Protein AF-A0A8K0GDQ9-F1 (afdb_monomer)

Structure (m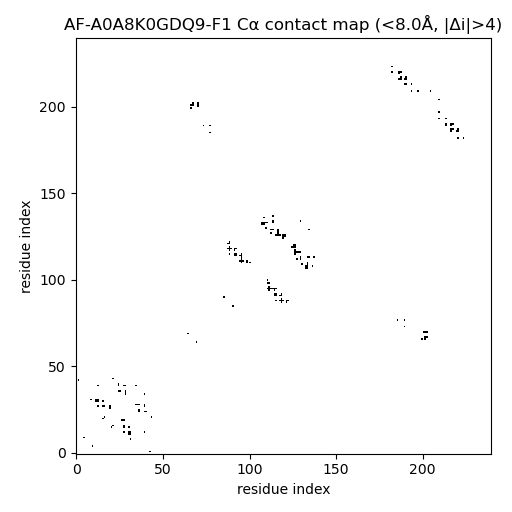mCIF, N/CA/C/O backbone):
data_AF-A0A8K0GDQ9-F1
#
_entry.id   AF-A0A8K0GDQ9-F1
#
loop_
_atom_site.group_PDB
_atom_site.id
_atom_site.type_symbol
_atom_site.label_atom_id
_atom_site.label_alt_id
_atom_site.label_comp_id
_atom_site.label_asym_id
_atom_site.label_entity_id
_atom_site.label_seq_id
_atom_site.pdbx_PDB_ins_code
_atom_site.Cartn_x
_atom_site.Cartn_y
_atom_site.Cartn_z
_atom_site.occupancy
_atom_site.B_iso_or_equiv
_atom_site.auth_seq_id
_atom_site.auth_comp_id
_atom_site.auth_asym_id
_atom_site.auth_atom_id
_atom_site.pdbx_PDB_model_num
ATOM 1 N N . MET A 1 1 ? -19.018 -5.691 18.930 1.00 59.78 1 MET A N 1
ATOM 2 C CA . MET A 1 1 ? -19.938 -6.458 19.804 1.00 59.78 1 MET A CA 1
ATOM 3 C C . MET A 1 1 ? -19.838 -6.056 21.290 1.00 59.78 1 MET A C 1
ATOM 5 O O . MET A 1 1 ? -19.971 -6.898 22.158 1.00 59.78 1 MET A O 1
ATOM 9 N N . LEU A 1 2 ? -19.680 -4.764 21.602 1.00 80.44 2 LEU A N 1
ATOM 10 C CA . LEU A 1 2 ? -19.973 -4.189 22.933 1.00 80.44 2 LEU A CA 1
ATOM 11 C C . LEU A 1 2 ? -21.001 -3.048 22.790 1.00 80.44 2 LEU A C 1
ATOM 13 O O . LEU A 1 2 ? -21.035 -2.116 23.580 1.00 80.44 2 LEU A O 1
ATOM 17 N N . ALA A 1 3 ? -21.805 -3.086 21.720 1.00 82.50 3 ALA A N 1
ATOM 18 C CA . ALA A 1 3 ? -22.726 -2.008 21.358 1.00 82.50 3 ALA A CA 1
ATOM 19 C C . ALA A 1 3 ? -23.903 -1.885 22.342 1.00 82.50 3 ALA A C 1
ATOM 21 O O . ALA A 1 3 ? -24.471 -0.813 22.477 1.00 82.50 3 ALA A O 1
ATOM 22 N N . SER A 1 4 ? -24.226 -2.966 23.058 1.00 92.19 4 SER A N 1
ATOM 23 C CA . SER A 1 4 ? -25.237 -3.003 24.120 1.00 92.19 4 SER A CA 1
ATOM 24 C C . SER A 1 4 ? -24.716 -2.542 25.490 1.00 92.19 4 SER A C 1
ATOM 26 O O . SER A 1 4 ? -25.448 -2.635 26.475 1.00 92.19 4 SER A O 1
ATOM 28 N N . TRP A 1 5 ? -23.454 -2.108 25.587 1.00 95.88 5 TRP A N 1
ATOM 29 C CA . TRP A 1 5 ? -22.863 -1.590 26.822 1.00 95.88 5 TRP A CA 1
ATOM 30 C C . TRP A 1 5 ? -22.866 -0.066 26.805 1.00 95.88 5 TRP A C 1
ATOM 32 O O . TRP A 1 5 ? -22.305 0.563 25.901 1.00 95.88 5 TRP A O 1
ATOM 42 N N . THR A 1 6 ? -23.448 0.521 27.842 1.00 96.94 6 THR A N 1
ATOM 43 C CA . THR A 1 6 ? -23.387 1.961 28.096 1.00 96.94 6 THR A CA 1
ATOM 44 C C . THR A 1 6 ? -21.987 2.369 28.554 1.00 96.94 6 THR A C 1
ATOM 46 O O . THR A 1 6 ? -21.212 1.558 29.069 1.00 96.94 6 THR A O 1
ATOM 49 N N . ASP A 1 7 ? -21.641 3.646 28.407 1.00 95.31 7 ASP A N 1
ATOM 50 C CA . ASP A 1 7 ? -20.319 4.129 28.821 1.00 95.31 7 ASP A CA 1
ATOM 51 C C . ASP A 1 7 ? -20.118 4.064 30.340 1.00 95.31 7 ASP A C 1
ATOM 53 O O . ASP A 1 7 ? -19.006 3.809 30.804 1.00 95.31 7 ASP A O 1
ATOM 57 N N . LYS A 1 8 ? -21.204 4.175 31.118 1.00 96.94 8 LYS A N 1
ATOM 58 C CA . LYS A 1 8 ? -21.190 3.962 32.571 1.00 96.94 8 LYS A CA 1
ATOM 59 C C . LYS A 1 8 ? -20.785 2.529 32.924 1.00 96.94 8 LYS A C 1
ATOM 61 O O . LYS A 1 8 ? -19.922 2.341 33.776 1.00 96.94 8 LYS A O 1
ATOM 66 N N . GLU A 1 9 ? -21.350 1.533 32.242 1.00 97.25 9 GLU A N 1
ATOM 67 C CA . GLU A 1 9 ? -21.015 0.118 32.463 1.00 97.25 9 GLU A CA 1
ATOM 68 C C . GLU A 1 9 ? -19.574 -0.191 32.045 1.00 97.25 9 GLU A C 1
ATOM 70 O O . GLU A 1 9 ? -18.856 -0.886 32.763 1.00 97.25 9 GLU A O 1
ATOM 75 N N . LYS A 1 10 ? -19.105 0.369 30.919 1.00 97.06 10 LYS A N 1
ATOM 76 C CA . LYS A 1 10 ? -17.699 0.236 30.494 1.00 97.06 10 LYS A CA 1
ATOM 77 C C . LYS A 1 10 ? -16.747 0.853 31.519 1.00 97.06 10 LYS A C 1
ATOM 79 O O . LYS A 1 10 ? -15.718 0.260 31.834 1.00 97.06 10 LYS A O 1
ATOM 84 N N . PHE A 1 11 ? -17.089 2.023 32.058 1.00 96.62 11 PHE A N 1
ATOM 85 C CA . PHE A 1 11 ? -16.299 2.677 33.099 1.00 96.62 11 PHE A CA 1
ATOM 86 C C . PHE A 1 11 ? -16.254 1.838 34.382 1.00 96.62 11 PHE A C 1
ATOM 88 O O . PHE A 1 11 ? -15.174 1.613 34.928 1.00 96.62 11 PHE A O 1
ATOM 95 N N . GLN A 1 12 ? -17.400 1.315 34.826 1.00 97.31 12 GLN A N 1
ATOM 96 C CA . GLN A 1 12 ? -17.478 0.412 35.979 1.00 97.31 12 GLN A CA 1
ATOM 97 C C . GLN A 1 12 ? -16.660 -0.867 35.761 1.00 97.31 12 GLN A C 1
ATOM 99 O O . GLN A 1 12 ? -15.950 -1.294 36.670 1.00 97.31 12 GLN A O 1
ATOM 104 N N . LEU A 1 13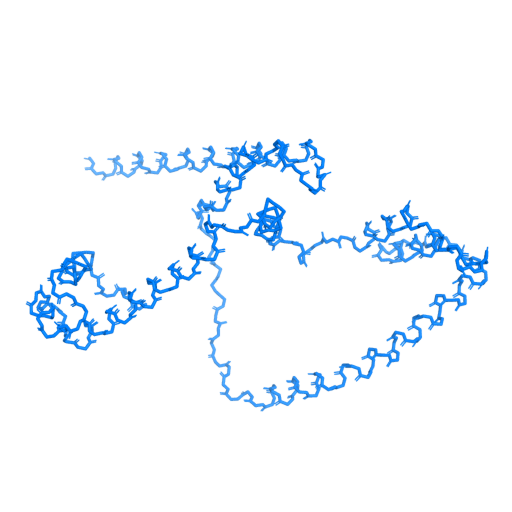 ? -16.674 -1.438 34.552 1.00 97.38 13 LEU A N 1
ATOM 105 C CA . LEU A 1 13 ? -15.834 -2.583 34.189 1.00 97.38 13 LEU A CA 1
ATOM 106 C C . LEU A 1 13 ? -14.343 -2.270 34.291 1.00 97.38 13 LEU A C 1
ATOM 108 O O . LEU A 1 13 ? -13.592 -3.028 34.896 1.00 97.38 13 LEU A O 1
ATOM 112 N N . LEU A 1 14 ? -13.894 -1.146 33.737 1.00 96.75 14 LEU A N 1
ATOM 113 C CA . LEU A 1 14 ? -12.485 -0.759 33.817 1.00 96.75 14 LEU A CA 1
ATOM 114 C C . LEU A 1 14 ? -12.057 -0.461 35.261 1.00 96.75 14 LEU A C 1
ATOM 116 O O . LEU A 1 14 ? -10.961 -0.846 35.672 1.00 96.75 14 LEU A O 1
ATOM 120 N N . HIS A 1 15 ? -12.924 0.183 36.043 1.00 97.62 15 HIS A N 1
ATOM 121 C CA . HIS A 1 15 ? -12.667 0.491 37.448 1.00 97.62 15 HIS A CA 1
ATOM 122 C C . HIS A 1 15 ? -12.576 -0.778 38.313 1.00 97.62 15 HIS A C 1
ATOM 124 O O . HIS A 1 15 ? -11.620 -0.949 39.071 1.00 97.62 15 HIS A O 1
ATOM 130 N N . SER A 1 16 ? -13.530 -1.695 38.163 1.00 97.62 16 SER A N 1
ATOM 131 C CA . SER A 1 16 ? -13.552 -2.978 38.877 1.00 97.62 16 SER A CA 1
ATOM 132 C C . SER A 1 16 ? -12.373 -3.874 38.481 1.00 97.62 16 SER A C 1
ATOM 134 O O . SER A 1 16 ? -11.729 -4.455 39.356 1.00 97.62 16 SER A O 1
ATOM 136 N N . LEU A 1 17 ? -12.002 -3.915 37.195 1.00 96.81 17 LEU A N 1
ATOM 137 C CA . LEU A 1 17 ? -10.798 -4.608 36.723 1.00 96.81 17 LEU A CA 1
ATOM 138 C C . LEU A 1 17 ? -9.513 -4.026 37.314 1.00 96.81 17 LEU A C 1
ATOM 140 O O . LEU A 1 17 ? -8.607 -4.783 37.660 1.00 96.81 17 LEU A O 1
ATOM 144 N N . LYS A 1 18 ? -9.430 -2.699 37.460 1.00 96.25 18 LYS A N 1
ATOM 145 C CA . LYS A 1 18 ? -8.295 -2.036 38.116 1.00 96.25 18 LYS A CA 1
ATOM 146 C C . LYS A 1 18 ? -8.203 -2.397 39.602 1.00 96.25 18 LYS A C 1
ATOM 148 O O . LYS A 1 18 ? -7.098 -2.525 40.118 1.00 96.25 18 LYS A O 1
ATOM 153 N N . LYS A 1 19 ? -9.345 -2.552 40.279 1.00 97.62 19 LYS A N 1
ATOM 154 C CA . LYS A 1 19 ? -9.422 -2.839 41.719 1.00 97.62 19 LYS A CA 1
ATOM 155 C C . LYS A 1 19 ? -9.159 -4.311 42.056 1.00 97.62 19 LYS A C 1
ATOM 157 O O . LYS A 1 19 ? -8.438 -4.587 43.007 1.00 97.62 19 LYS A O 1
ATOM 162 N N . HIS A 1 20 ? -9.731 -5.241 41.289 1.00 97.00 20 HIS A N 1
ATOM 163 C CA . HIS A 1 20 ? -9.763 -6.674 41.635 1.00 97.00 20 HIS A CA 1
ATOM 164 C C . HIS A 1 20 ? -8.957 -7.575 40.693 1.00 97.00 20 HIS A C 1
ATOM 166 O O . HIS A 1 20 ? -8.778 -8.762 40.980 1.00 97.00 20 HIS A O 1
ATOM 172 N N . GLY A 1 21 ? -8.485 -7.036 39.566 1.00 94.88 21 GLY A N 1
ATOM 173 C CA . GLY A 1 21 ? -7.829 -7.794 38.504 1.00 94.88 21 GLY A CA 1
ATOM 174 C C . GLY A 1 21 ? -8.799 -8.612 37.641 1.00 94.88 21 GLY A C 1
ATOM 175 O O . GLY A 1 21 ? -9.971 -8.798 37.964 1.00 94.88 21 GLY A O 1
ATOM 176 N N . SER A 1 22 ? -8.296 -9.137 36.521 1.00 93.19 22 SER A N 1
ATOM 177 C CA . SER A 1 22 ? -9.083 -9.947 35.575 1.00 93.19 22 SER A CA 1
ATOM 178 C C . SER A 1 22 ? -9.311 -11.397 36.019 1.00 93.19 22 SER A C 1
ATOM 180 O O . SER A 1 22 ? -10.153 -12.075 35.438 1.00 93.19 22 SER A O 1
ATOM 182 N N . GLY A 1 23 ? -8.592 -11.878 37.041 1.00 92.94 23 GLY A N 1
ATOM 183 C CA . GLY A 1 23 ? -8.740 -13.242 37.568 1.00 92.94 23 GLY A CA 1
ATOM 184 C C . GLY A 1 23 ? -9.994 -13.454 38.424 1.00 92.94 23 GLY A C 1
ATOM 185 O O . GLY A 1 23 ? -10.445 -14.583 38.582 1.00 92.94 23 GLY A O 1
ATOM 186 N N . ASN A 1 24 ? -10.596 -12.375 38.938 1.00 96.25 24 ASN A N 1
ATOM 187 C CA . ASN A 1 24 ? -11.708 -12.428 39.890 1.00 96.25 24 ASN A CA 1
ATOM 188 C C . ASN A 1 24 ? -13.046 -12.022 39.252 1.00 96.25 24 ASN A C 1
ATOM 190 O O . ASN A 1 24 ? -13.740 -11.126 39.739 1.00 96.25 24 ASN A O 1
ATOM 194 N N . VAL A 1 25 ? -13.438 -12.687 38.160 1.00 96.81 25 VAL A N 1
ATOM 195 C CA . VAL A 1 25 ? -14.588 -12.253 37.341 1.00 96.81 25 VAL A CA 1
ATOM 196 C C . VAL A 1 25 ? -15.909 -12.220 38.119 1.00 96.81 25 VAL A C 1
ATOM 198 O O . VAL A 1 25 ? -16.720 -11.318 37.926 1.00 96.81 25 VAL A O 1
ATOM 201 N N . LYS A 1 26 ? -16.101 -13.132 39.081 1.00 97.56 26 LYS A N 1
ATOM 202 C CA . LYS A 1 26 ? -17.290 -13.142 39.952 1.00 97.56 26 LYS A CA 1
ATOM 203 C C . LYS A 1 26 ? -17.420 -11.873 40.802 1.00 97.56 26 LYS A C 1
ATOM 205 O O . LYS A 1 26 ? -18.536 -11.449 41.078 1.00 97.56 26 LYS A O 1
ATOM 210 N N . ILE A 1 27 ? -16.304 -11.282 41.234 1.00 97.44 27 ILE A N 1
ATOM 211 C CA . ILE A 1 27 ? -16.306 -10.039 42.023 1.00 97.44 27 ILE A CA 1
ATOM 212 C C . ILE A 1 27 ? -16.583 -8.850 41.102 1.00 97.44 27 ILE A C 1
ATOM 214 O O . ILE A 1 27 ? -17.413 -8.007 41.425 1.00 97.44 27 ILE A O 1
ATOM 218 N N . VAL A 1 28 ? -15.961 -8.837 39.921 1.00 97.19 28 VAL A N 1
ATOM 219 C CA . VAL A 1 28 ? -16.184 -7.817 38.885 1.00 97.19 28 VAL A CA 1
ATOM 220 C C . VAL A 1 28 ? -17.655 -7.767 38.455 1.00 97.19 28 VAL A C 1
ATOM 222 O O . VAL A 1 28 ? -18.238 -6.689 38.390 1.00 97.19 28 VAL A O 1
ATOM 225 N N . ALA A 1 29 ? -18.290 -8.924 38.243 1.00 97.50 29 ALA A N 1
ATOM 226 C CA . ALA A 1 29 ? -19.699 -8.997 37.856 1.00 97.50 29 ALA A CA 1
ATOM 227 C C . ALA A 1 29 ? -20.656 -8.460 38.938 1.00 97.50 29 ALA A C 1
ATOM 229 O O . ALA A 1 29 ? -21.684 -7.878 38.606 1.00 97.50 29 ALA A O 1
ATOM 230 N N . LYS A 1 30 ? -20.310 -8.577 40.230 1.00 97.56 30 LYS A N 1
ATOM 231 C CA . LYS A 1 30 ? -21.116 -7.994 41.320 1.00 97.56 30 LYS A CA 1
ATOM 232 C C . LYS A 1 30 ? -21.137 -6.463 41.292 1.00 97.56 30 LYS A C 1
ATOM 234 O O . LYS A 1 30 ? -22.110 -5.873 41.747 1.00 97.56 30 LYS A O 1
ATOM 239 N N . GLU A 1 31 ? -20.093 -5.820 40.765 1.00 96.81 31 GLU A N 1
ATOM 240 C CA . GLU A 1 31 ? -20.037 -4.356 40.629 1.00 96.81 31 GLU A CA 1
ATOM 241 C C . GLU A 1 31 ? -20.805 -3.840 39.391 1.00 96.81 31 GLU A C 1
ATOM 243 O O . GLU A 1 31 ? -20.998 -2.631 39.254 1.00 96.81 31 GLU A O 1
ATOM 248 N N . ILE A 1 32 ? -21.282 -4.737 38.515 1.00 96.81 32 ILE A N 1
ATOM 249 C CA . ILE A 1 32 ? -22.034 -4.413 37.290 1.00 96.81 32 ILE A CA 1
ATOM 250 C C . ILE A 1 32 ? -23.307 -5.274 37.224 1.00 96.81 32 ILE A C 1
ATOM 252 O O . ILE A 1 32 ? -23.428 -6.154 36.371 1.00 96.81 32 ILE A O 1
ATOM 256 N N . PRO A 1 33 ? -24.286 -5.038 38.116 1.00 95.81 33 PRO A N 1
ATOM 257 C CA . PRO A 1 33 ? -25.466 -5.897 38.236 1.00 95.81 33 PRO A CA 1
ATOM 258 C C . PRO A 1 33 ? -26.375 -5.876 36.997 1.00 95.81 33 PRO A C 1
ATOM 260 O O . PRO A 1 33 ? -27.248 -6.727 36.863 1.00 95.81 33 PRO A O 1
ATOM 263 N N . THR A 1 34 ? -26.186 -4.918 36.086 1.00 96.94 34 THR A N 1
ATOM 264 C CA . THR A 1 34 ? -26.939 -4.809 34.829 1.00 96.94 34 THR A CA 1
ATOM 265 C C . THR A 1 34 ? -26.498 -5.811 33.762 1.00 96.94 34 THR A C 1
ATOM 267 O O . THR A 1 34 ? -27.188 -5.952 32.752 1.00 96.94 34 THR A O 1
ATOM 270 N N . LYS A 1 35 ? -25.362 -6.496 33.953 1.00 97.31 35 LYS A N 1
ATOM 271 C CA . LYS A 1 35 ? -24.802 -7.461 33.001 1.00 97.31 35 LYS A CA 1
ATOM 272 C C . LYS A 1 35 ? -24.667 -8.838 33.629 1.00 97.31 35 LYS A C 1
ATOM 274 O O . LYS A 1 35 ? -24.346 -8.987 34.807 1.00 97.31 35 LYS A O 1
ATOM 279 N N . SER A 1 36 ? -24.887 -9.863 32.815 1.00 97.38 36 SER A N 1
ATOM 280 C CA . SER A 1 36 ? -24.670 -11.247 33.233 1.00 97.38 36 SER A CA 1
ATOM 281 C C . SER A 1 36 ? -23.176 -11.550 33.395 1.00 97.38 36 SER A C 1
ATOM 283 O O . SER A 1 36 ? -22.321 -10.937 32.754 1.00 97.38 36 SER A O 1
ATOM 285 N N . LEU A 1 37 ? -22.850 -12.556 34.213 1.00 97.31 37 LEU A N 1
ATOM 286 C CA . LEU A 1 37 ? -21.470 -13.020 34.403 1.00 97.31 37 LEU A CA 1
ATOM 287 C C . LEU A 1 37 ? -20.781 -13.334 33.063 1.00 97.31 37 LEU A C 1
ATOM 289 O O . LEU A 1 37 ? -19.633 -12.952 32.857 1.00 97.31 37 LEU A O 1
ATOM 293 N N . HIS A 1 38 ? -21.502 -13.974 32.140 1.00 96.56 38 HIS A N 1
ATOM 294 C CA . HIS A 1 38 ? -20.969 -14.356 30.835 1.00 96.56 38 HIS A CA 1
ATOM 295 C C . HIS A 1 38 ? -20.665 -13.143 29.942 1.00 96.56 38 HIS A C 1
ATOM 297 O O . HIS A 1 38 ? -19.630 -13.098 29.278 1.00 96.56 38 HIS A O 1
ATOM 303 N N . GLU A 1 39 ? -21.523 -12.117 29.956 1.00 96.62 39 GLU A N 1
ATOM 304 C CA . GLU A 1 39 ? -21.253 -10.863 29.242 1.00 96.62 39 GLU A CA 1
ATOM 305 C C . GLU A 1 39 ? -20.024 -10.146 29.804 1.00 96.62 39 GLU A C 1
ATOM 307 O O . GLU A 1 39 ? -19.236 -9.588 29.037 1.00 96.62 39 GLU A O 1
ATOM 312 N N . VAL A 1 40 ? -19.843 -10.176 31.127 1.00 97.44 40 VAL A N 1
ATOM 313 C CA . VAL A 1 40 ? -18.671 -9.603 31.797 1.00 97.44 40 VAL A CA 1
ATOM 314 C C . VAL A 1 40 ? -17.402 -10.367 31.405 1.00 97.44 40 VAL A C 1
ATOM 316 O O . VAL A 1 40 ? -16.433 -9.738 30.984 1.00 97.44 40 VAL A O 1
ATOM 319 N N . GLU A 1 41 ? -17.403 -11.703 31.452 1.00 97.19 41 GLU A N 1
ATOM 320 C CA . GLU A 1 41 ? -16.279 -12.539 30.986 1.00 97.19 41 GLU A CA 1
ATOM 321 C C . GLU A 1 41 ? -15.904 -12.235 29.532 1.00 97.19 41 GLU A C 1
ATOM 323 O O . GLU A 1 41 ? -14.728 -12.029 29.201 1.00 97.19 41 GLU A O 1
ATOM 328 N N . TYR A 1 42 ? -16.911 -12.149 28.665 1.00 95.94 42 TYR A N 1
ATOM 329 C CA . TYR A 1 42 ? -16.712 -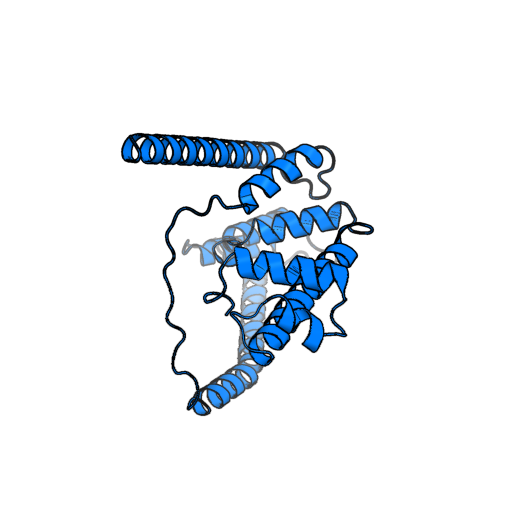11.818 27.265 1.00 95.94 42 TYR A CA 1
ATOM 330 C C . TYR A 1 42 ? -16.114 -10.417 27.092 1.00 95.94 42 TYR A C 1
ATOM 332 O O . TYR A 1 42 ? -15.130 -10.251 26.364 1.00 95.94 42 TYR A O 1
ATOM 340 N N . ALA A 1 43 ? -16.641 -9.410 27.794 1.00 96.81 43 ALA A N 1
ATOM 341 C CA . ALA A 1 43 ? -16.115 -8.050 27.741 1.00 96.81 43 ALA A CA 1
ATOM 342 C C . ALA A 1 43 ? -14.649 -7.990 28.201 1.00 96.81 43 ALA A C 1
ATOM 344 O O . ALA A 1 43 ? -13.819 -7.377 27.524 1.00 96.81 43 ALA A O 1
ATOM 345 N N . ILE A 1 44 ? -14.298 -8.690 29.285 1.00 97.38 44 ILE A N 1
ATOM 346 C CA . ILE A 1 44 ? -12.913 -8.800 29.771 1.00 97.38 44 ILE A CA 1
ATOM 347 C C . ILE A 1 44 ? -12.006 -9.406 28.697 1.00 97.38 44 ILE A C 1
ATOM 349 O O . ILE A 1 44 ? -10.909 -8.891 28.460 1.00 97.38 44 ILE A O 1
ATOM 353 N N . SER A 1 45 ? -12.454 -10.466 28.020 1.00 95.88 45 SER A N 1
ATOM 354 C CA . SER A 1 45 ? -11.707 -11.102 26.927 1.00 95.88 45 SER A CA 1
ATOM 355 C C . SER A 1 45 ? -11.468 -10.141 25.757 1.00 95.88 45 SER A C 1
ATOM 357 O O . SER A 1 45 ? -10.336 -10.008 25.275 1.00 95.88 45 SER A O 1
ATOM 359 N N . VAL A 1 46 ? -12.501 -9.396 25.349 1.00 94.19 46 VAL A N 1
ATOM 360 C CA . VAL A 1 46 ? -12.411 -8.388 24.280 1.00 94.19 46 VAL A CA 1
ATOM 361 C C . VAL A 1 46 ? -11.405 -7.294 24.641 1.00 94.19 46 VAL A C 1
ATOM 363 O O . VAL A 1 46 ? -10.486 -7.035 23.857 1.00 94.19 46 VAL A O 1
ATOM 366 N N . TYR A 1 47 ? -11.518 -6.695 25.830 1.00 94.12 47 TYR A N 1
ATOM 367 C CA . TYR A 1 47 ? -10.588 -5.658 26.287 1.00 94.12 47 TYR A CA 1
ATOM 368 C C . TYR A 1 47 ? -9.163 -6.189 26.460 1.00 94.12 47 TYR A C 1
ATOM 370 O O . TYR A 1 47 ? -8.211 -5.526 26.053 1.00 94.12 47 TYR A O 1
ATOM 378 N N . SER A 1 48 ? -8.994 -7.407 26.974 1.00 92.81 48 SER A N 1
ATOM 379 C CA . SER A 1 48 ? -7.678 -8.045 27.110 1.00 92.81 48 SER A CA 1
ATOM 380 C C . SER A 1 48 ? -7.025 -8.301 25.751 1.00 92.81 48 SER A C 1
ATOM 382 O O . SER A 1 48 ? -5.828 -8.072 25.575 1.00 92.81 48 SER A O 1
ATOM 384 N N . SER A 1 49 ? -7.800 -8.753 24.763 1.00 88.56 49 SER A N 1
ATOM 385 C CA . SER A 1 49 ? -7.322 -8.946 23.392 1.00 88.56 49 SER A CA 1
ATOM 386 C C . SER A 1 49 ? -6.936 -7.615 22.745 1.00 88.56 49 SER A C 1
ATOM 388 O O . SER A 1 49 ? -5.859 -7.511 22.152 1.00 88.56 49 SER A O 1
ATOM 390 N N . ALA A 1 50 ? -7.762 -6.577 22.910 1.00 86.06 50 ALA A N 1
ATOM 391 C CA . ALA A 1 50 ? -7.467 -5.230 22.430 1.00 86.06 50 ALA A CA 1
ATOM 392 C C . ALA A 1 50 ? -6.193 -4.658 23.077 1.00 86.06 50 ALA A C 1
ATOM 394 O O . ALA A 1 50 ? -5.305 -4.197 22.361 1.00 86.06 50 ALA A O 1
ATOM 395 N N . ALA A 1 51 ? -6.046 -4.789 24.398 1.00 86.31 51 ALA A N 1
ATOM 396 C CA . ALA A 1 51 ? -4.861 -4.355 25.137 1.00 86.31 51 ALA A CA 1
ATOM 397 C C . ALA A 1 51 ? -3.594 -5.122 24.720 1.00 86.31 51 ALA A C 1
ATOM 399 O O . ALA A 1 51 ? -2.527 -4.541 24.547 1.00 86.31 51 ALA A O 1
ATOM 400 N N . ARG A 1 52 ? -3.680 -6.437 24.483 1.00 84.44 52 ARG A N 1
ATOM 401 C CA . ARG A 1 52 ? -2.536 -7.206 23.954 1.00 84.44 52 ARG A CA 1
ATOM 402 C C . ARG A 1 52 ? -2.156 -6.765 22.544 1.00 84.44 52 ARG A C 1
ATOM 404 O O . ARG A 1 52 ? -0.972 -6.754 22.213 1.00 84.44 52 ARG A O 1
ATOM 411 N N . LYS A 1 53 ? -3.139 -6.437 21.701 1.00 78.19 53 LYS A N 1
ATOM 412 C CA . LYS A 1 53 ? -2.885 -5.912 20.354 1.00 78.19 53 LYS A CA 1
ATOM 413 C C . LYS A 1 53 ? -2.198 -4.549 20.425 1.00 78.19 53 LYS A C 1
ATOM 415 O O . LYS A 1 53 ? -1.194 -4.385 19.740 1.00 78.19 53 LYS A O 1
ATOM 420 N N . SER A 1 54 ? -2.654 -3.631 21.281 1.00 75.25 54 SER A N 1
ATOM 421 C CA . SER A 1 54 ? -1.991 -2.331 21.456 1.00 75.25 54 SER A CA 1
ATOM 422 C C . SER A 1 54 ? -0.572 -2.481 22.015 1.00 75.25 54 SER A C 1
ATOM 424 O O . SER A 1 54 ? 0.361 -1.942 21.429 1.00 75.25 54 SER A O 1
ATOM 426 N N . LEU A 1 55 ? -0.360 -3.328 23.028 1.00 73.62 55 LEU A N 1
ATOM 427 C CA . LEU A 1 55 ? 0.978 -3.605 23.576 1.00 73.62 55 LEU A CA 1
ATOM 428 C C . LEU A 1 55 ? 1.936 -4.227 22.545 1.00 73.62 55 LEU A C 1
ATOM 430 O O . LEU A 1 55 ? 3.119 -3.893 22.517 1.00 73.62 55 LEU A O 1
ATOM 434 N N . LYS A 1 56 ? 1.452 -5.117 21.666 1.00 68.31 56 LYS A N 1
ATOM 435 C CA . LYS A 1 56 ? 2.264 -5.678 20.567 1.00 68.31 56 LYS A CA 1
ATOM 436 C C . LYS A 1 56 ? 2.620 -4.632 19.505 1.00 68.31 56 LYS A C 1
ATOM 438 O O . LYS A 1 56 ? 3.683 -4.741 18.891 1.00 68.31 56 LYS A O 1
ATOM 443 N N . VAL A 1 57 ? 1.752 -3.648 19.280 1.00 58.66 57 VAL A N 1
ATOM 444 C CA . VAL A 1 57 ? 2.011 -2.512 18.382 1.00 58.66 57 VAL A CA 1
ATOM 445 C C . VAL A 1 57 ? 3.017 -1.540 19.015 1.00 58.66 57 VAL A C 1
ATOM 447 O O . VAL A 1 57 ? 3.938 -1.085 18.333 1.00 58.66 57 VAL A O 1
ATOM 450 N N . ASP A 1 58 ? 2.925 -1.293 20.322 1.00 54.06 58 ASP A N 1
ATOM 451 C CA . ASP A 1 58 ? 3.838 -0.402 21.052 1.00 54.06 58 ASP A CA 1
ATOM 452 C C . ASP A 1 58 ? 5.245 -1.005 21.239 1.00 54.06 58 ASP A C 1
ATOM 454 O O . ASP A 1 58 ? 6.245 -0.338 20.957 1.00 54.06 58 ASP A O 1
ATOM 458 N N . ASN A 1 59 ? 5.357 -2.292 21.592 1.00 50.06 59 ASN A N 1
ATOM 459 C CA . ASN A 1 59 ? 6.658 -2.946 21.811 1.00 50.06 59 ASN A CA 1
ATOM 460 C C . ASN A 1 59 ? 7.480 -3.161 20.524 1.00 50.06 59 ASN A C 1
ATOM 462 O O . ASN A 1 59 ? 8.698 -3.308 20.598 1.00 50.06 59 ASN A O 1
ATOM 466 N N . LYS A 1 60 ? 6.859 -3.145 19.335 1.00 49.94 60 LYS A N 1
ATOM 467 C CA . LYS A 1 60 ? 7.584 -3.169 18.046 1.00 49.94 60 LYS A CA 1
ATOM 468 C C . LYS A 1 60 ? 7.921 -1.779 17.491 1.00 49.94 60 LYS A C 1
ATOM 470 O O . LYS A 1 60 ? 8.688 -1.698 16.531 1.00 49.94 60 LYS A O 1
ATOM 475 N N . SER A 1 61 ? 7.358 -0.696 18.033 1.00 52.06 61 SER A N 1
ATOM 476 C CA . SER A 1 61 ? 7.445 0.635 17.409 1.00 52.06 61 SER A CA 1
ATOM 477 C C . SER A 1 61 ? 8.287 1.656 18.171 1.00 52.06 61 SER A C 1
ATOM 479 O O . SER A 1 61 ? 8.883 2.515 17.523 1.00 52.06 61 SER A O 1
ATOM 481 N N . ARG A 1 62 ? 8.416 1.570 19.503 1.00 47.97 62 ARG A N 1
ATOM 482 C CA . ARG A 1 62 ? 9.010 2.691 20.261 1.00 47.97 62 ARG A CA 1
ATOM 483 C C . ARG A 1 62 ? 10.536 2.712 20.388 1.00 47.97 62 ARG A C 1
ATOM 485 O O . ARG A 1 62 ? 11.067 3.799 20.570 1.00 47.97 62 ARG A O 1
ATOM 492 N N . TYR A 1 63 ? 11.258 1.595 20.228 1.00 49.88 63 TYR A N 1
ATOM 493 C CA . TYR A 1 63 ? 12.702 1.579 20.550 1.00 49.88 63 TYR A CA 1
ATOM 494 C C . TYR A 1 63 ? 13.692 1.125 19.466 1.00 49.88 63 TYR A C 1
ATOM 496 O O . TYR A 1 63 ? 14.891 1.218 19.710 1.00 49.88 63 TYR A O 1
ATOM 504 N N . ARG A 1 64 ? 13.279 0.685 18.265 1.00 52.03 64 ARG A N 1
ATOM 505 C CA . ARG A 1 64 ? 14.248 0.225 17.233 1.00 52.03 64 ARG A CA 1
ATOM 506 C C . ARG A 1 64 ? 13.847 0.429 15.771 1.00 52.03 64 ARG A C 1
ATOM 508 O O . ARG A 1 64 ? 14.363 -0.266 14.905 1.00 52.03 64 ARG A O 1
ATOM 515 N N . GLN A 1 65 ? 12.941 1.348 15.454 1.00 58.09 65 GLN A N 1
ATOM 516 C CA . GLN A 1 65 ? 12.751 1.682 14.040 1.00 58.09 65 GLN A CA 1
ATOM 517 C C . GLN A 1 65 ? 13.812 2.689 13.636 1.00 58.09 65 GLN A C 1
ATOM 519 O O . GLN A 1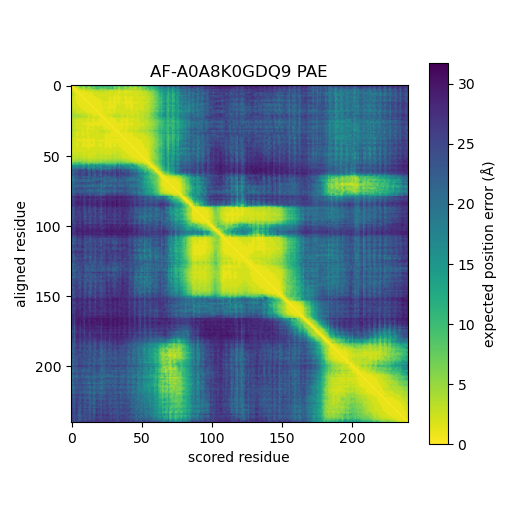 65 ? 13.781 3.843 14.079 1.00 58.09 65 GLN A O 1
ATOM 524 N N . ALA A 1 66 ? 14.757 2.226 12.817 1.00 65.69 66 ALA A N 1
ATOM 525 C CA . ALA A 1 66 ? 15.713 3.108 12.179 1.00 65.69 66 ALA A CA 1
ATOM 526 C C . ALA A 1 66 ? 14.930 4.204 11.429 1.00 65.69 66 ALA A C 1
ATOM 528 O O . ALA A 1 66 ? 13.812 3.949 10.969 1.00 65.69 66 ALA A O 1
ATOM 529 N N . PRO A 1 67 ? 15.470 5.426 11.283 1.00 70.06 67 PRO A N 1
ATOM 530 C CA . PRO A 1 67 ? 14.779 6.505 10.575 1.00 70.06 67 PRO A CA 1
ATOM 531 C C . PRO A 1 67 ? 14.206 6.061 9.218 1.00 70.06 67 PRO A C 1
ATOM 533 O O . PRO A 1 67 ? 13.074 6.400 8.882 1.00 70.06 67 PRO A O 1
ATOM 536 N N . ILE A 1 68 ? 14.930 5.202 8.491 1.00 61.81 68 ILE A N 1
ATOM 537 C CA . ILE A 1 68 ? 14.485 4.600 7.228 1.00 61.81 68 ILE A CA 1
ATOM 538 C C . ILE A 1 68 ? 13.191 3.775 7.361 1.00 61.81 68 ILE A C 1
ATOM 540 O O . ILE A 1 68 ? 12.318 3.877 6.502 1.00 61.81 68 ILE A O 1
ATOM 544 N N . ASP A 1 69 ? 13.000 3.028 8.449 1.00 67.50 69 ASP A N 1
ATOM 545 C CA . ASP A 1 69 ? 11.796 2.220 8.676 1.00 67.50 69 ASP A CA 1
ATOM 546 C C . ASP A 1 69 ? 10.571 3.098 8.913 1.00 67.50 69 ASP A C 1
ATOM 548 O O . ASP A 1 69 ? 9.476 2.785 8.432 1.00 67.50 69 ASP A O 1
ATOM 552 N N . LYS A 1 70 ? 10.760 4.229 9.606 1.00 71.56 70 LYS A N 1
ATOM 553 C CA . LYS A 1 70 ? 9.697 5.217 9.809 1.00 71.56 70 LYS A CA 1
ATOM 554 C C . LYS A 1 70 ? 9.273 5.837 8.481 1.00 71.56 70 LYS A C 1
ATOM 556 O O . LYS A 1 70 ? 8.079 5.939 8.214 1.00 71.56 70 LYS A O 1
ATOM 561 N N . TRP A 1 71 ? 10.233 6.156 7.613 1.00 70.94 71 TRP A N 1
ATOM 562 C CA . TRP A 1 71 ? 9.958 6.627 6.254 1.00 70.94 71 TRP A CA 1
ATOM 563 C C . TRP A 1 71 ? 9.258 5.570 5.394 1.00 70.94 71 TRP A C 1
ATOM 565 O O . TRP A 1 71 ? 8.284 5.885 4.715 1.00 70.94 71 TRP A O 1
ATOM 575 N N . ILE A 1 72 ? 9.675 4.304 5.460 1.00 68.44 72 ILE A N 1
ATOM 576 C CA . ILE A 1 72 ? 9.014 3.205 4.739 1.00 68.44 72 ILE A CA 1
ATOM 577 C C . ILE A 1 72 ? 7.571 3.025 5.223 1.00 68.44 72 ILE A C 1
ATOM 579 O O . ILE A 1 72 ? 6.671 2.835 4.404 1.00 68.44 72 ILE A O 1
ATOM 583 N N . GLN A 1 73 ? 7.322 3.090 6.532 1.00 70.25 73 GLN A N 1
ATOM 584 C CA . GLN A 1 73 ? 5.967 3.004 7.082 1.00 70.25 73 GLN A CA 1
ATOM 585 C C . GLN A 1 73 ? 5.119 4.214 6.720 1.00 70.25 73 GLN A C 1
ATOM 587 O O . GLN A 1 73 ? 3.969 4.037 6.320 1.00 70.25 73 GLN A O 1
ATOM 592 N N . PHE A 1 74 ? 5.686 5.417 6.809 1.00 71.56 74 PHE A N 1
ATOM 593 C CA . PHE A 1 74 ? 5.040 6.648 6.378 1.00 71.56 74 PHE A CA 1
ATOM 594 C C . PHE A 1 74 ? 4.615 6.543 4.912 1.00 71.56 74 PHE A C 1
ATOM 596 O O . PHE A 1 74 ? 3.441 6.739 4.603 1.00 71.56 74 PHE A O 1
ATOM 603 N N . VAL A 1 75 ? 5.523 6.130 4.025 1.00 67.56 75 VAL A N 1
ATOM 604 C CA . VAL A 1 75 ? 5.207 5.891 2.616 1.00 67.56 75 VAL A CA 1
ATOM 605 C C . VAL A 1 75 ? 4.117 4.830 2.513 1.00 67.56 75 VAL A C 1
ATOM 607 O O . VAL A 1 75 ? 3.068 5.135 1.970 1.00 67.56 75 VAL A O 1
ATOM 610 N N . LYS A 1 76 ? 4.265 3.629 3.084 1.00 66.06 76 LYS A N 1
ATOM 611 C CA . LYS A 1 76 ? 3.251 2.552 3.002 1.00 66.06 76 LYS A CA 1
ATOM 612 C C . LYS A 1 76 ? 1.847 2.984 3.454 1.00 66.06 76 LYS A C 1
ATOM 614 O O . LYS A 1 76 ? 0.878 2.663 2.774 1.00 66.06 76 LYS A O 1
ATOM 619 N N . ARG A 1 77 ? 1.732 3.721 4.564 1.00 65.81 77 ARG A N 1
ATOM 620 C CA . ARG A 1 77 ? 0.445 4.203 5.105 1.00 65.81 77 ARG A CA 1
ATOM 621 C C . ARG A 1 77 ? -0.190 5.292 4.242 1.00 65.81 77 ARG A C 1
ATOM 623 O O . ARG A 1 77 ? -1.396 5.276 4.041 1.00 65.81 77 ARG A O 1
ATOM 630 N N . HIS A 1 78 ? 0.611 6.197 3.686 1.00 63.91 78 HIS A N 1
ATOM 631 C CA . HIS A 1 78 ? 0.109 7.337 2.903 1.00 63.91 78 HIS A CA 1
ATOM 632 C C . HIS A 1 78 ? 0.122 7.086 1.389 1.00 63.91 78 HIS A C 1
ATOM 634 O O . HIS A 1 78 ? -0.335 7.915 0.600 1.00 63.91 78 HIS A O 1
ATOM 640 N N . THR A 1 79 ? 0.614 5.918 0.976 1.00 59.41 79 THR A N 1
ATOM 641 C CA . THR A 1 79 ? 0.547 5.381 -0.385 1.00 59.41 79 THR A CA 1
ATOM 642 C C . THR A 1 79 ? -0.570 4.357 -0.552 1.00 59.41 79 THR A C 1
ATOM 644 O O . THR A 1 79 ? -0.516 3.559 -1.482 1.00 59.41 79 THR A O 1
ATOM 647 N N . LEU A 1 80 ? -1.629 4.399 0.265 1.00 46.88 80 LEU A N 1
ATOM 648 C CA . LEU A 1 80 ? -2.797 3.510 0.135 1.00 46.88 80 LEU A CA 1
ATOM 649 C C . LEU A 1 80 ? -3.516 3.566 -1.238 1.00 46.88 80 LEU A C 1
ATOM 651 O O . LEU A 1 80 ? -4.442 2.802 -1.466 1.00 46.88 80 LEU A O 1
ATOM 655 N N . ASN A 1 81 ? -3.025 4.361 -2.197 1.00 45.53 81 ASN A N 1
ATOM 656 C CA . ASN A 1 81 ? -3.404 4.326 -3.612 1.00 45.53 81 ASN A CA 1
ATOM 657 C C . ASN A 1 81 ? -2.267 3.981 -4.602 1.00 45.53 81 ASN A C 1
ATOM 659 O O . ASN A 1 81 ? -2.437 4.159 -5.804 1.00 45.53 81 ASN A O 1
ATOM 663 N N . VAL A 1 82 ? -1.124 3.427 -4.182 1.00 45.75 82 VAL A N 1
ATOM 664 C CA . VAL A 1 82 ? -0.104 2.932 -5.140 1.00 45.75 82 VAL A CA 1
ATOM 665 C C . VAL A 1 82 ? -0.581 1.683 -5.889 1.00 45.75 82 VAL A C 1
ATOM 667 O O . VAL A 1 82 ? -0.084 1.404 -6.975 1.00 45.75 82 VAL A O 1
ATOM 670 N N . ARG A 1 83 ? -1.630 1.000 -5.404 1.00 42.88 83 ARG A N 1
ATOM 671 C CA . ARG A 1 83 ? -2.367 0.015 -6.213 1.00 42.88 83 ARG A CA 1
ATOM 672 C C . ARG A 1 83 ? -3.139 0.629 -7.391 1.00 42.88 83 ARG A C 1
ATOM 674 O O . ARG A 1 83 ? -3.592 -0.135 -8.230 1.00 42.88 83 ARG A O 1
ATOM 681 N N . ARG A 1 84 ? -3.299 1.959 -7.476 1.00 47.81 84 ARG A N 1
ATOM 682 C CA . ARG A 1 84 ? -4.141 2.608 -8.497 1.00 47.81 84 ARG A CA 1
ATOM 683 C C . ARG A 1 84 ? -3.433 3.418 -9.574 1.00 47.81 84 ARG A C 1
ATOM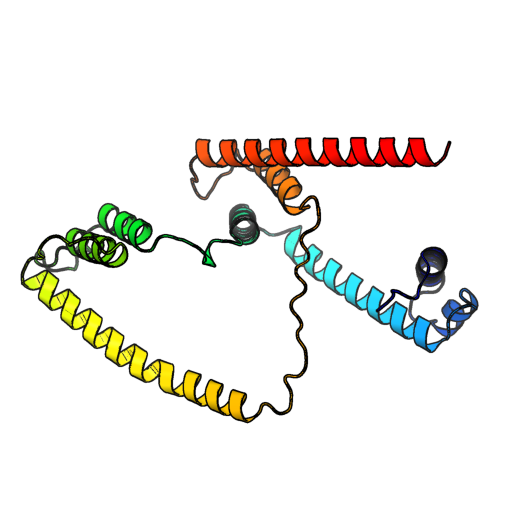 685 O O . ARG A 1 84 ? -4.119 3.796 -10.505 1.00 47.81 84 ARG A O 1
ATOM 692 N N . SER A 1 85 ? -2.125 3.660 -9.506 1.00 45.88 85 SER A N 1
ATOM 693 C CA . SER A 1 85 ? -1.343 4.175 -10.647 1.00 45.88 85 SER A CA 1
ATOM 694 C C . SER A 1 85 ? 0.066 4.531 -10.172 1.00 45.88 85 SER A C 1
ATOM 696 O O . SER A 1 85 ? 0.358 5.674 -9.820 1.00 45.88 85 SER A O 1
ATOM 698 N N . ARG A 1 86 ? 0.986 3.568 -10.183 1.00 54.12 86 ARG A N 1
ATOM 699 C CA . ARG A 1 86 ? 2.268 3.904 -10.803 1.00 54.12 86 ARG A CA 1
ATOM 700 C C . ARG A 1 86 ? 2.042 3.588 -12.262 1.00 54.12 86 ARG A C 1
ATOM 702 O O . ARG A 1 86 ? 1.970 2.415 -12.605 1.00 54.12 86 ARG A O 1
ATOM 709 N N . ASP A 1 87 ? 1.803 4.628 -13.048 1.00 76.38 87 ASP A N 1
ATOM 710 C CA . ASP A 1 87 ? 1.769 4.531 -14.497 1.00 76.38 87 ASP A CA 1
ATOM 711 C C . ASP A 1 87 ? 2.990 3.708 -14.928 1.00 76.38 87 ASP A C 1
ATOM 713 O O . ASP A 1 87 ? 4.137 4.111 -14.703 1.00 76.38 87 ASP A O 1
ATOM 717 N N . LEU A 1 88 ? 2.729 2.498 -15.430 1.00 82.50 88 LEU A N 1
ATOM 718 C CA . LEU A 1 88 ? 3.757 1.547 -15.840 1.00 82.50 88 LEU A CA 1
ATOM 719 C C . LEU A 1 88 ? 4.725 2.230 -16.810 1.00 82.50 88 LEU A C 1
ATOM 721 O O . LEU A 1 88 ? 5.936 2.039 -16.706 1.00 82.50 88 LEU A O 1
ATOM 725 N N . ALA A 1 89 ? 4.203 3.110 -17.666 1.00 86.38 89 ALA A N 1
ATOM 726 C CA . ALA A 1 89 ? 4.990 3.880 -18.607 1.00 86.38 89 ALA A CA 1
ATOM 727 C C . ALA A 1 89 ? 5.976 4.820 -17.913 1.00 86.38 89 ALA A C 1
ATOM 729 O O . ALA A 1 89 ? 7.134 4.898 -18.314 1.00 86.38 89 ALA A O 1
ATOM 730 N N . THR A 1 90 ? 5.554 5.510 -16.853 1.00 84.31 90 THR A N 1
ATOM 731 C CA . THR A 1 90 ? 6.437 6.373 -16.057 1.00 84.31 90 THR A CA 1
ATOM 732 C C . THR A 1 90 ? 7.575 5.573 -15.420 1.00 84.31 90 THR A C 1
ATOM 734 O O . THR A 1 90 ? 8.725 6.007 -15.462 1.00 84.31 90 THR A O 1
ATOM 737 N N . VAL A 1 91 ? 7.292 4.390 -14.867 1.00 85.31 91 VAL A N 1
ATOM 738 C CA . VAL A 1 91 ? 8.332 3.531 -14.270 1.00 85.31 91 VAL A CA 1
ATOM 739 C C . VAL A 1 91 ? 9.320 3.039 -15.329 1.00 85.31 91 VAL A C 1
ATOM 741 O O . VAL A 1 91 ? 10.528 3.117 -15.119 1.00 85.31 91 VAL A O 1
ATOM 744 N N . LEU A 1 92 ? 8.820 2.594 -16.483 1.00 89.12 92 LEU A N 1
ATOM 745 C CA . LEU A 1 92 ? 9.653 2.155 -17.602 1.00 89.12 92 LEU A CA 1
ATOM 746 C C . LEU A 1 92 ? 10.526 3.296 -18.145 1.00 89.12 92 LEU A C 1
ATOM 748 O O . LEU A 1 92 ? 11.709 3.090 -18.389 1.00 89.12 92 LEU A O 1
ATOM 752 N N . LYS A 1 93 ? 9.995 4.521 -18.249 1.00 88.56 93 LYS A N 1
ATOM 753 C CA . LYS A 1 93 ? 10.784 5.708 -18.624 1.00 88.56 93 LYS A CA 1
ATOM 754 C C . LYS A 1 93 ? 11.905 5.987 -17.623 1.00 88.56 93 LYS A C 1
ATOM 756 O O . LYS A 1 93 ? 13.022 6.268 -18.035 1.00 88.56 93 LYS A O 1
ATOM 761 N N . ILE A 1 94 ? 11.640 5.873 -16.319 1.00 83.62 94 ILE A N 1
ATOM 762 C CA . ILE A 1 94 ? 12.678 6.026 -15.284 1.00 83.62 94 ILE A CA 1
ATOM 763 C C . ILE A 1 94 ? 13.786 4.981 -15.476 1.00 83.62 94 ILE A C 1
ATOM 765 O O . ILE A 1 94 ? 14.960 5.326 -15.373 1.00 83.62 94 ILE A O 1
ATOM 769 N N . PHE A 1 95 ? 13.441 3.728 -15.787 1.00 86.62 95 PHE A N 1
ATOM 770 C CA . PHE A 1 95 ? 14.447 2.703 -16.087 1.00 86.62 95 PHE A CA 1
ATOM 771 C C . PHE A 1 95 ? 15.253 3.033 -17.339 1.00 86.62 95 PHE A C 1
ATOM 773 O O . PHE A 1 95 ? 16.476 2.964 -17.277 1.00 86.62 95 PHE A O 1
ATOM 780 N N . ALA A 1 96 ? 14.603 3.500 -18.408 1.00 88.56 96 ALA A N 1
ATOM 781 C CA . ALA A 1 96 ? 15.289 3.937 -19.622 1.00 88.56 96 ALA A CA 1
ATOM 782 C C . ALA A 1 96 ? 16.397 4.969 -19.330 1.00 88.56 96 ALA A C 1
ATOM 784 O O . ALA A 1 96 ? 17.503 4.836 -19.836 1.00 88.56 96 ALA A O 1
ATOM 785 N N . PHE A 1 97 ? 16.133 5.947 -18.455 1.00 84.44 97 PHE A N 1
ATOM 786 C CA . PHE A 1 97 ? 17.101 7.004 -18.124 1.00 84.44 97 PHE A CA 1
ATOM 787 C C . PHE A 1 97 ? 18.194 6.602 -17.124 1.00 84.44 97 PHE A C 1
ATOM 789 O O . PHE A 1 97 ? 19.219 7.280 -17.036 1.00 84.44 97 PHE A O 1
ATOM 796 N N . HIS A 1 98 ? 17.974 5.565 -16.313 1.00 82.06 98 HIS A N 1
ATOM 797 C CA . HIS A 1 98 ? 18.857 5.246 -15.183 1.00 82.06 98 HIS A CA 1
ATOM 798 C C . HIS A 1 98 ? 19.566 3.902 -15.289 1.00 82.06 98 HIS A C 1
ATOM 800 O O . HIS A 1 98 ? 20.534 3.676 -14.553 1.00 82.06 98 HIS A O 1
ATOM 806 N N . GLU A 1 99 ? 19.118 3.014 -16.170 1.00 79.62 99 GLU A N 1
ATOM 807 C CA . GLU A 1 99 ? 19.794 1.749 -16.389 1.00 79.62 99 GLU A CA 1
ATOM 808 C C . GLU A 1 99 ? 21.072 1.985 -17.187 1.00 79.62 99 GLU A C 1
ATOM 810 O O . GLU A 1 99 ? 21.063 2.242 -18.387 1.00 79.62 99 GLU A O 1
ATOM 815 N N . LYS A 1 100 ? 22.205 1.930 -16.486 1.00 75.06 100 LYS A N 1
ATOM 816 C CA . LYS A 1 100 ? 23.507 1.919 -17.144 1.00 75.06 100 LYS A CA 1
ATOM 817 C C . LYS A 1 100 ? 23.668 0.566 -17.833 1.00 75.06 100 LYS A C 1
ATOM 819 O O . LYS A 1 100 ? 23.397 -0.442 -17.173 1.00 75.06 100 LYS A O 1
ATOM 824 N N . PRO A 1 101 ? 24.147 0.519 -19.089 1.00 67.38 101 PRO A N 1
ATOM 825 C CA . PRO A 1 101 ? 24.458 -0.748 -19.729 1.00 67.38 101 PRO A CA 1
ATOM 826 C C . PRO A 1 101 ? 25.400 -1.515 -18.806 1.00 67.38 101 PRO A C 1
ATOM 828 O O . PRO A 1 101 ? 26.434 -0.998 -18.364 1.00 67.38 101 PRO A O 1
ATOM 831 N N . LEU A 1 102 ? 25.000 -2.728 -18.428 1.00 65.25 102 LEU A N 1
ATOM 832 C CA . LEU A 1 102 ? 25.882 -3.591 -17.663 1.00 65.25 102 LEU A CA 1
ATOM 833 C C . LEU A 1 102 ? 27.119 -3.804 -18.537 1.00 65.25 102 LEU A C 1
ATOM 835 O O . LEU A 1 102 ? 26.981 -4.247 -19.669 1.00 65.25 102 LEU A O 1
ATOM 839 N N . LEU A 1 103 ? 28.321 -3.564 -17.999 1.00 55.22 103 LEU A N 1
ATOM 840 C CA . LEU A 1 103 ? 29.619 -3.781 -18.678 1.00 55.22 103 LEU A CA 1
ATOM 841 C C . LEU A 1 103 ? 29.757 -5.193 -19.312 1.00 55.22 103 LEU A C 1
ATOM 843 O O . LEU A 1 103 ? 30.668 -5.457 -20.083 1.00 55.22 103 LEU A O 1
ATOM 847 N N . LYS A 1 104 ? 28.866 -6.104 -18.894 1.00 56.53 104 LYS A N 1
ATOM 848 C CA . LYS A 1 104 ? 28.563 -7.475 -19.337 1.00 56.53 104 LYS A CA 1
ATOM 849 C C . LYS A 1 104 ? 27.871 -7.666 -20.688 1.00 56.53 104 LYS A C 1
ATOM 851 O O . LYS A 1 104 ? 27.970 -8.735 -21.288 1.00 56.53 104 LYS A O 1
ATOM 856 N N . GLN A 1 105 ? 27.012 -6.727 -21.057 1.00 58.06 105 GLN A N 1
ATOM 857 C CA . GLN A 1 105 ? 26.047 -6.921 -22.130 1.00 58.06 105 GLN A CA 1
ATOM 858 C C . GLN A 1 105 ? 26.667 -6.455 -23.436 1.00 58.06 105 GLN A C 1
ATOM 860 O O . GLN A 1 105 ? 27.177 -5.346 -23.515 1.00 58.06 105 GLN A O 1
ATOM 865 N N . SER A 1 106 ? 26.634 -7.338 -24.438 1.00 58.44 106 SER A N 1
ATOM 866 C CA . SER A 1 106 ? 27.045 -7.039 -25.808 1.00 58.44 106 SER A CA 1
ATOM 867 C C . SER A 1 106 ? 26.489 -5.680 -26.225 1.00 58.44 106 SER A C 1
ATOM 869 O O . SER A 1 106 ? 25.285 -5.472 -26.040 1.00 58.44 106 SER A O 1
ATOM 871 N N . ASP A 1 107 ? 27.317 -4.834 -26.842 1.00 67.25 107 ASP A N 1
ATOM 872 C CA . ASP A 1 107 ? 27.016 -3.473 -27.339 1.00 67.25 107 ASP A CA 1
ATOM 873 C C . ASP A 1 107 ? 25.799 -3.369 -28.295 1.00 67.25 107 ASP A C 1
ATOM 875 O O . ASP A 1 107 ? 25.514 -2.333 -28.885 1.00 67.25 107 ASP A O 1
ATOM 879 N N . GLU A 1 108 ? 25.061 -4.456 -28.482 1.00 84.12 108 GLU A N 1
ATOM 880 C CA . GLU A 1 108 ? 24.074 -4.667 -29.524 1.00 84.12 108 GLU A CA 1
ATOM 881 C C . GLU A 1 108 ? 22.620 -4.491 -29.060 1.00 84.12 108 GLU A C 1
ATOM 883 O O . GLU A 1 108 ? 21.742 -4.251 -29.894 1.00 84.12 108 GLU A O 1
ATOM 888 N N . ILE A 1 109 ? 22.338 -4.610 -27.754 1.00 89.62 109 ILE A N 1
ATOM 889 C CA . ILE A 1 109 ? 20.975 -4.482 -27.210 1.00 89.62 109 ILE A CA 1
ATOM 890 C C . ILE A 1 109 ? 20.812 -3.109 -26.563 1.00 89.62 109 ILE A C 1
ATOM 892 O O . ILE A 1 109 ? 21.415 -2.814 -25.533 1.00 89.62 109 ILE A O 1
ATOM 896 N N . ASN A 1 110 ? 19.934 -2.288 -27.140 1.00 91.12 110 ASN A N 1
ATOM 897 C CA . ASN A 1 110 ? 19.600 -0.980 -26.588 1.00 91.12 110 ASN A CA 1
ATOM 898 C C . ASN A 1 110 ? 18.424 -1.092 -25.600 1.00 91.12 110 ASN A C 1
ATOM 900 O O . ASN A 1 110 ? 17.258 -1.088 -26.004 1.00 91.12 110 ASN A O 1
ATOM 904 N N . PHE A 1 111 ? 18.734 -1.200 -24.306 1.00 90.38 111 PHE A N 1
ATOM 905 C CA . PHE A 1 111 ? 17.729 -1.288 -23.240 1.00 90.38 111 PHE A CA 1
ATOM 906 C C . PHE A 1 111 ? 16.928 0.004 -23.063 1.00 90.38 111 PHE A C 1
ATOM 908 O O . PHE A 1 111 ? 15.736 -0.067 -22.771 1.00 90.38 111 PHE A O 1
ATOM 915 N N . GLU A 1 112 ? 17.535 1.168 -23.299 1.00 92.50 112 GLU A N 1
ATOM 916 C CA . GLU A 1 112 ? 16.834 2.454 -23.242 1.00 92.50 112 GLU A CA 1
ATOM 917 C C . GLU A 1 112 ? 15.677 2.481 -24.252 1.00 92.50 112 GLU A C 1
ATOM 919 O O . GLU A 1 112 ? 14.518 2.679 -23.873 1.00 92.50 112 GLU A O 1
ATOM 924 N N . ASP A 1 113 ? 15.970 2.177 -25.523 1.00 94.38 113 ASP A N 1
ATOM 925 C CA . ASP A 1 113 ? 14.955 2.092 -26.581 1.00 94.38 113 ASP A CA 1
ATOM 926 C C . ASP A 1 113 ? 13.890 1.024 -26.254 1.00 94.38 113 ASP A C 1
ATOM 928 O O . ASP A 1 113 ? 12.704 1.242 -26.504 1.00 94.38 113 ASP A O 1
ATOM 932 N N . LEU A 1 114 ? 14.280 -0.113 -25.663 1.00 94.88 114 LEU A N 1
ATOM 933 C CA . LEU A 1 114 ? 13.355 -1.184 -25.269 1.00 94.88 114 LEU A CA 1
ATOM 934 C C . LEU A 1 114 ? 12.369 -0.725 -24.185 1.00 94.88 114 LEU A C 1
ATOM 936 O O . LEU A 1 114 ? 11.166 -0.978 -24.294 1.00 94.88 114 LEU A O 1
ATOM 940 N N . TYR A 1 115 ? 12.844 -0.037 -23.149 1.00 94.75 115 TYR A N 1
ATOM 941 C CA . TYR A 1 115 ? 11.967 0.476 -22.098 1.00 94.75 115 TYR A CA 1
ATOM 942 C C . TYR A 1 115 ? 11.045 1.578 -22.604 1.00 94.75 115 TYR A C 1
ATOM 944 O O . TYR A 1 115 ? 9.858 1.577 -22.270 1.00 94.75 115 TYR A O 1
ATOM 952 N N . LEU A 1 116 ? 11.549 2.483 -23.446 1.00 94.69 116 LEU A N 1
ATOM 953 C CA . LEU A 1 116 ? 10.722 3.511 -24.082 1.00 94.69 116 LEU A CA 1
ATOM 954 C C . LEU A 1 116 ? 9.671 2.897 -25.014 1.00 94.69 116 LEU A C 1
ATOM 956 O O . LEU A 1 116 ? 8.528 3.361 -25.038 1.00 94.69 116 LEU A O 1
ATOM 960 N N . PHE A 1 117 ? 10.024 1.831 -25.736 1.00 96.75 117 PHE A N 1
ATOM 961 C CA . PHE A 1 117 ? 9.089 1.062 -26.553 1.00 96.75 117 PHE A CA 1
ATOM 962 C C . PHE A 1 117 ? 7.942 0.507 -25.704 1.00 96.75 117 PHE A C 1
ATOM 964 O O . PHE A 1 117 ? 6.775 0.768 -26.001 1.00 96.75 117 PHE A O 1
ATOM 971 N N . LEU A 1 118 ? 8.259 -0.190 -24.609 1.00 95.19 118 LEU A N 1
ATOM 972 C CA . LEU A 1 118 ? 7.254 -0.753 -23.702 1.00 95.19 118 LEU A CA 1
ATOM 973 C C . LEU A 1 118 ? 6.410 0.331 -23.021 1.00 95.19 118 LEU A C 1
ATOM 975 O O . LEU A 1 118 ? 5.200 0.162 -22.870 1.00 95.19 118 LEU A O 1
ATOM 979 N N . ALA A 1 119 ? 7.025 1.455 -22.650 1.00 94.19 119 ALA A N 1
ATOM 980 C CA . ALA A 1 119 ? 6.324 2.582 -22.051 1.00 94.19 119 ALA A CA 1
ATOM 981 C C . ALA A 1 119 ? 5.274 3.156 -23.011 1.00 94.19 119 ALA A C 1
ATOM 983 O O . ALA A 1 119 ? 4.119 3.330 -22.626 1.00 94.19 119 ALA A O 1
ATOM 984 N N . ASN A 1 120 ? 5.648 3.403 -24.268 1.00 95.12 120 ASN A N 1
ATOM 985 C CA . ASN A 1 120 ? 4.723 3.910 -25.282 1.00 95.12 120 ASN A CA 1
ATOM 986 C C . ASN A 1 120 ? 3.602 2.912 -25.578 1.00 95.12 120 ASN A C 1
ATOM 988 O O . ASN A 1 120 ? 2.439 3.310 -25.628 1.00 95.12 120 ASN A O 1
ATOM 992 N N . LEU A 1 121 ? 3.932 1.621 -25.661 1.00 94.56 121 LEU A N 1
ATOM 993 C CA . LEU A 1 121 ? 2.949 0.561 -25.865 1.00 94.56 121 LEU A CA 1
ATOM 994 C C . LEU A 1 121 ? 1.937 0.503 -24.707 1.00 94.56 121 LEU A C 1
ATOM 996 O O . LEU A 1 121 ? 0.736 0.411 -24.948 1.00 94.56 121 LEU A O 1
ATOM 1000 N N . SER A 1 122 ? 2.391 0.658 -23.458 1.00 90.19 122 SER A N 1
ATOM 1001 C CA . SER A 1 122 ? 1.506 0.697 -22.281 1.00 90.19 122 SER A CA 1
ATOM 1002 C C . SER A 1 122 ? 0.583 1.922 -22.216 1.00 90.19 122 SER A C 1
ATOM 1004 O O . SER A 1 122 ? -0.438 1.874 -21.536 1.00 90.19 122 SER A O 1
ATOM 1006 N N . LEU A 1 123 ? 0.912 2.995 -22.945 1.00 88.88 123 LEU A N 1
ATOM 1007 C CA . LEU A 1 123 ? 0.080 4.195 -23.087 1.00 88.88 123 LEU A CA 1
ATOM 1008 C C . LEU A 1 123 ? -0.842 4.145 -24.317 1.00 88.88 123 LEU A C 1
ATOM 1010 O O . LEU A 1 123 ? -1.625 5.068 -24.511 1.00 88.88 123 LEU A O 1
ATOM 1014 N N . GLY A 1 124 ? -0.741 3.108 -25.159 1.00 91.19 124 GLY A N 1
ATOM 1015 C CA . GLY A 1 124 ? -1.456 3.034 -26.439 1.00 91.19 124 GLY A CA 1
ATOM 1016 C C . GLY A 1 124 ? -0.859 3.912 -27.547 1.00 91.19 124 GLY A C 1
ATOM 1017 O O . GLY A 1 124 ? -1.487 4.098 -28.586 1.00 91.19 124 GLY A O 1
ATOM 1018 N N . ASN A 1 125 ? 0.349 4.443 -27.350 1.00 94.00 125 ASN A N 1
ATOM 1019 C CA . ASN A 1 125 ? 1.052 5.231 -28.358 1.00 94.00 125 ASN A CA 1
ATOM 1020 C C . ASN A 1 125 ? 1.827 4.317 -29.312 1.00 94.00 125 ASN A C 1
ATOM 1022 O O . ASN A 1 125 ? 2.352 3.281 -28.902 1.00 94.00 125 ASN A O 1
ATOM 1026 N N . ALA A 1 126 ? 1.983 4.745 -30.566 1.00 95.75 126 ALA A N 1
ATOM 1027 C CA . ALA A 1 126 ? 2.858 4.069 -31.518 1.00 95.75 126 ALA A CA 1
ATOM 1028 C C . ALA A 1 126 ? 4.329 4.177 -31.055 1.00 95.75 126 ALA A C 1
ATOM 1030 O O . ALA A 1 126 ? 4.853 5.290 -30.946 1.00 95.75 126 ALA A O 1
ATOM 1031 N N . PRO A 1 127 ? 5.011 3.060 -30.744 1.00 95.81 127 PRO A N 1
ATOM 1032 C CA . PRO A 1 127 ? 6.389 3.103 -30.284 1.00 95.81 127 PRO A CA 1
ATOM 1033 C C . PRO A 1 127 ? 7.370 3.289 -31.453 1.00 95.81 127 PRO A C 1
ATOM 1035 O O . PRO A 1 127 ? 7.078 2.957 -32.602 1.00 95.81 127 PRO A O 1
ATOM 1038 N N . LYS A 1 128 ? 8.575 3.782 -31.148 1.00 94.12 128 LYS A N 1
ATOM 1039 C CA . LYS A 1 128 ? 9.698 3.853 -32.098 1.00 94.12 128 LYS A CA 1
ATOM 1040 C C . LYS A 1 128 ? 10.078 2.445 -32.572 1.00 94.12 128 LYS A C 1
ATOM 1042 O O . LYS A 1 128 ? 10.053 1.503 -31.785 1.00 94.12 128 LYS A O 1
ATOM 1047 N N . GLN A 1 129 ? 10.481 2.299 -33.834 1.00 96.44 129 GLN A N 1
ATOM 1048 C CA . GLN A 1 129 ? 11.021 1.027 -34.312 1.00 96.44 129 GLN A CA 1
ATOM 1049 C C . GLN A 1 129 ? 12.327 0.688 -33.582 1.00 96.44 129 GLN A C 1
ATOM 1051 O O . GLN A 1 129 ? 13.248 1.500 -33.503 1.00 96.44 129 GLN A O 1
ATOM 1056 N N . LEU A 1 130 ? 12.386 -0.527 -33.042 1.00 96.06 130 LEU A N 1
ATOM 1057 C CA . LEU A 1 130 ? 13.578 -1.069 -32.401 1.00 96.06 130 LEU A CA 1
ATOM 1058 C C . LEU A 1 130 ? 14.554 -1.582 -33.461 1.00 96.06 130 LEU A C 1
ATOM 1060 O O . LEU A 1 130 ? 14.141 -2.051 -34.521 1.00 96.06 130 LEU A O 1
ATOM 1064 N N . ASN A 1 131 ? 15.850 -1.565 -33.145 1.00 95.06 131 ASN A N 1
ATOM 1065 C CA . ASN A 1 131 ? 16.826 -2.280 -33.961 1.00 95.06 131 ASN A CA 1
ATOM 1066 C C . ASN A 1 131 ? 16.518 -3.797 -33.951 1.00 95.06 131 ASN A C 1
ATOM 1068 O O . ASN A 1 131 ? 15.904 -4.314 -33.010 1.00 95.06 131 ASN A O 1
ATOM 1072 N N . TYR A 1 132 ? 16.953 -4.517 -34.989 1.00 95.12 132 TYR A N 1
ATOM 1073 C CA . TYR A 1 132 ? 16.632 -5.939 -35.168 1.00 95.12 132 TYR A CA 1
ATOM 1074 C C . TYR A 1 132 ? 17.007 -6.801 -33.950 1.00 95.12 132 TYR A C 1
ATOM 1076 O O . TYR A 1 132 ? 16.222 -7.641 -33.514 1.00 95.12 132 TYR A O 1
ATOM 1084 N N . LYS A 1 133 ? 18.182 -6.567 -33.354 1.00 94.75 133 LYS A N 1
ATOM 1085 C CA . LYS A 1 133 ? 18.698 -7.371 -32.236 1.00 94.75 133 LYS A CA 1
ATOM 1086 C C . LYS A 1 133 ? 17.908 -7.133 -30.943 1.00 94.75 133 LYS A C 1
ATOM 1088 O O . LYS A 1 133 ? 17.477 -8.096 -30.310 1.00 94.75 133 LYS A O 1
ATOM 1093 N N . THR A 1 134 ? 17.629 -5.876 -30.600 1.00 94.31 134 THR A N 1
ATOM 1094 C CA . THR A 1 134 ? 16.764 -5.478 -29.478 1.00 94.31 134 THR A CA 1
ATOM 1095 C C . THR A 1 134 ? 15.341 -6.007 -29.662 1.00 94.31 134 THR A C 1
ATOM 1097 O O . THR A 1 134 ? 14.746 -6.511 -28.709 1.00 94.31 134 THR A O 1
ATOM 1100 N N . HIS A 1 135 ? 14.800 -5.954 -30.884 1.00 95.25 135 HIS A N 1
ATOM 1101 C CA . HIS A 1 135 ? 13.480 -6.506 -31.189 1.00 95.25 135 HIS A CA 1
ATOM 1102 C C . HIS A 1 135 ? 13.429 -8.025 -30.964 1.00 95.25 135 HIS A C 1
ATOM 1104 O O . HIS A 1 135 ? 12.548 -8.518 -30.259 1.00 95.25 135 HIS A O 1
ATOM 1110 N N . MET A 1 136 ? 14.407 -8.767 -31.494 1.00 95.06 136 MET A N 1
ATOM 1111 C CA . MET A 1 136 ? 14.504 -10.218 -31.297 1.00 95.06 136 MET A CA 1
ATOM 1112 C C . MET A 1 136 ? 14.641 -10.590 -29.817 1.00 95.06 136 MET A C 1
ATOM 1114 O O . MET A 1 136 ? 13.997 -11.533 -29.348 1.00 95.06 136 MET A O 1
ATOM 1118 N N . PHE A 1 137 ? 15.431 -9.825 -29.061 1.00 93.75 137 PHE A N 1
ATOM 1119 C CA . PHE A 1 137 ? 15.563 -9.999 -27.617 1.00 93.75 137 PHE A CA 1
ATOM 1120 C C . PHE A 1 137 ? 14.231 -9.786 -26.882 1.00 93.75 137 PHE A C 1
ATOM 1122 O O . PHE A 1 137 ? 13.840 -10.616 -26.053 1.00 93.75 137 PHE A O 1
ATOM 1129 N N . LEU A 1 138 ? 13.499 -8.717 -27.216 1.00 94.31 138 LEU A N 1
ATOM 1130 C CA . LEU A 1 138 ? 12.190 -8.429 -26.634 1.00 94.31 138 LEU A CA 1
ATOM 1131 C C . LEU A 1 138 ? 11.197 -9.567 -26.907 1.00 94.31 138 LEU A C 1
ATOM 1133 O O . LEU A 1 138 ? 10.574 -10.078 -25.975 1.00 94.31 138 LEU A O 1
ATOM 1137 N N . MET A 1 139 ? 11.092 -10.014 -28.160 1.00 95.62 139 MET A N 1
ATOM 1138 C CA . MET A 1 139 ? 10.164 -11.081 -28.551 1.00 95.62 139 MET A CA 1
ATOM 1139 C C . MET A 1 139 ? 10.488 -12.417 -27.876 1.00 95.62 139 MET A C 1
ATOM 1141 O O . MET A 1 139 ? 9.577 -13.123 -27.424 1.00 95.62 139 MET A O 1
ATOM 1145 N N . LYS A 1 140 ? 11.777 -12.748 -27.736 1.00 94.25 140 LYS A N 1
ATOM 1146 C CA . LYS A 1 140 ? 12.221 -13.916 -26.965 1.00 94.25 140 LYS A CA 1
ATOM 1147 C C . LYS A 1 140 ? 11.793 -13.806 -25.499 1.00 94.25 140 LYS A C 1
ATOM 1149 O O . LYS A 1 140 ? 11.203 -14.747 -24.970 1.00 94.25 140 LYS A O 1
ATOM 1154 N N . THR A 1 141 ? 12.018 -12.651 -24.874 1.00 92.75 141 THR A N 1
ATOM 1155 C CA . THR A 1 141 ? 11.680 -12.403 -23.462 1.00 92.75 141 THR A CA 1
ATOM 1156 C C . THR A 1 141 ? 10.173 -12.485 -23.216 1.00 92.75 141 THR A C 1
ATOM 1158 O O . THR A 1 141 ? 9.740 -13.148 -22.275 1.00 92.75 141 THR A O 1
ATOM 1161 N N . ILE A 1 142 ? 9.358 -11.883 -24.091 1.00 91.50 142 ILE A N 1
ATOM 1162 C CA . ILE A 1 142 ? 7.890 -11.975 -24.026 1.00 91.50 142 ILE A CA 1
ATOM 1163 C C . ILE A 1 142 ? 7.439 -13.432 -24.165 1.00 91.50 142 ILE A C 1
ATOM 1165 O O . ILE A 1 142 ? 6.589 -13.887 -23.402 1.00 91.50 142 ILE A O 1
ATOM 1169 N N . SER A 1 143 ? 8.029 -14.187 -25.093 1.00 90.38 143 SER A N 1
ATOM 1170 C CA . SER A 1 143 ? 7.691 -15.602 -25.296 1.00 90.38 143 SER A CA 1
ATOM 1171 C C . SER A 1 143 ? 8.039 -16.463 -24.077 1.00 90.38 143 SER A C 1
ATOM 1173 O O . SER A 1 143 ? 7.260 -17.330 -23.676 1.00 90.38 143 SER A O 1
ATOM 1175 N N . GLU A 1 144 ? 9.199 -16.234 -23.461 1.00 91.50 144 GLU A N 1
ATOM 1176 C CA . GLU A 1 144 ? 9.608 -16.918 -22.230 1.00 91.50 144 GLU A CA 1
ATOM 1177 C C . GLU A 1 144 ? 8.709 -16.552 -21.046 1.00 91.50 144 GLU A C 1
ATOM 1179 O O . GLU A 1 144 ? 8.297 -17.440 -20.295 1.00 91.50 144 GLU A O 1
ATOM 1184 N N . LEU A 1 145 ? 8.355 -15.272 -20.910 1.00 85.44 145 LEU A N 1
ATOM 1185 C CA . LEU A 1 145 ? 7.419 -14.800 -19.896 1.00 85.44 145 LEU A CA 1
ATOM 1186 C C . LEU A 1 145 ? 6.042 -15.442 -20.082 1.00 85.44 145 LEU A C 1
ATOM 1188 O O . LEU A 1 145 ? 5.509 -16.004 -19.132 1.00 85.44 145 LEU A O 1
ATOM 1192 N N . ALA A 1 146 ? 5.505 -15.451 -21.303 1.00 83.62 146 ALA A N 1
ATOM 1193 C CA . ALA A 1 146 ? 4.224 -16.081 -21.613 1.00 83.62 146 ALA A CA 1
ATOM 1194 C C . ALA A 1 146 ? 4.220 -17.575 -21.248 1.00 83.62 146 ALA A C 1
ATOM 1196 O O . ALA A 1 146 ? 3.258 -18.071 -20.658 1.00 83.62 146 ALA A O 1
ATOM 1197 N N . ARG A 1 147 ? 5.319 -18.294 -21.524 1.00 83.19 147 ARG A N 1
ATOM 1198 C CA . ARG A 1 147 ? 5.481 -19.700 -21.112 1.00 83.19 147 ARG A CA 1
ATOM 1199 C C . ARG A 1 147 ? 5.510 -19.867 -19.593 1.00 83.19 147 ARG A C 1
ATOM 1201 O O . ARG A 1 147 ? 4.928 -20.830 -19.100 1.00 83.19 147 ARG A O 1
ATOM 1208 N N . LYS A 1 148 ? 6.178 -18.971 -18.859 1.00 81.56 148 LYS A N 1
ATOM 1209 C CA . LYS A 1 148 ? 6.216 -18.999 -17.386 1.00 81.56 148 LYS A CA 1
ATOM 1210 C C . LYS A 1 148 ? 4.849 -18.692 -16.787 1.00 81.56 148 LYS A C 1
ATOM 1212 O O . LYS A 1 148 ? 4.369 -19.480 -15.979 1.00 81.56 148 LYS A O 1
ATOM 1217 N N . CYS A 1 149 ? 4.194 -17.627 -17.247 1.00 74.31 149 CYS A N 1
ATOM 1218 C CA . CYS A 1 149 ? 2.855 -17.257 -16.802 1.00 74.31 149 CYS A CA 1
ATOM 1219 C C . CYS A 1 149 ? 1.867 -18.403 -17.023 1.00 74.31 149 CYS A C 1
ATOM 1221 O O . CYS A 1 149 ? 1.190 -18.778 -16.078 1.00 74.31 149 CYS A O 1
ATOM 1223 N N . LYS A 1 150 ? 1.873 -19.039 -18.207 1.00 76.00 150 LYS A N 1
ATOM 1224 C CA . LYS A 1 150 ? 1.011 -20.194 -18.510 1.00 76.00 150 LYS A CA 1
ATOM 1225 C C . LYS A 1 150 ? 1.214 -21.380 -17.558 1.00 76.00 150 LYS A C 1
ATOM 1227 O O . LYS A 1 150 ? 0.289 -22.157 -17.378 1.00 76.00 150 LYS A O 1
ATOM 1232 N N . ARG A 1 151 ? 2.411 -21.553 -16.987 1.00 69.38 151 ARG A N 1
ATOM 1233 C CA . ARG A 1 151 ? 2.707 -22.633 -16.030 1.00 69.38 151 ARG A CA 1
ATOM 1234 C C . ARG A 1 151 ? 2.322 -22.249 -14.600 1.00 69.38 151 ARG A C 1
ATOM 1236 O O . ARG A 1 151 ? 1.729 -23.065 -13.906 1.00 69.38 151 ARG A O 1
ATOM 1243 N N . GLU A 1 152 ? 2.626 -21.021 -14.176 1.00 61.34 152 GLU A N 1
ATOM 1244 C CA . GLU A 1 152 ? 2.354 -20.530 -12.815 1.00 61.34 152 GLU A CA 1
ATOM 1245 C C . GLU A 1 152 ? 0.867 -20.282 -12.534 1.00 61.34 152 GLU A C 1
ATOM 1247 O O . GLU A 1 152 ? 0.425 -20.430 -11.391 1.00 61.34 152 GLU A O 1
ATOM 1252 N N . THR A 1 153 ? 0.083 -19.898 -13.546 1.00 56.22 153 THR A N 1
ATOM 1253 C CA . THR A 1 153 ? -1.355 -19.678 -13.365 1.00 56.22 153 THR A CA 1
ATOM 1254 C C . THR A 1 153 ? -2.125 -20.978 -13.198 1.00 56.22 153 THR A C 1
ATOM 1256 O O . THR A 1 153 ? -3.087 -20.979 -12.439 1.00 56.22 153 THR A O 1
ATOM 1259 N N . THR A 1 154 ? -1.674 -22.098 -13.774 1.00 62.84 154 THR A N 1
ATOM 1260 C CA . THR A 1 154 ? -2.400 -23.376 -13.696 1.00 62.84 154 THR A CA 1
ATOM 1261 C C . THR A 1 154 ? -2.685 -23.801 -12.258 1.00 62.84 154 THR A C 1
ATOM 1263 O O . THR A 1 154 ? -3.835 -24.041 -11.921 1.00 62.84 154 THR A O 1
ATOM 1266 N N . ASP A 1 155 ? -1.699 -23.802 -11.361 1.00 65.50 155 ASP A N 1
ATOM 1267 C CA . ASP A 1 155 ? -1.915 -24.327 -10.005 1.00 65.50 155 ASP A CA 1
ATOM 1268 C C . ASP A 1 155 ? -2.715 -23.370 -9.115 1.00 65.50 155 ASP A C 1
ATOM 1270 O O . ASP A 1 155 ? -3.507 -23.801 -8.276 1.00 65.50 155 ASP A O 1
ATOM 1274 N N . ARG A 1 156 ? -2.538 -22.053 -9.278 1.00 65.00 156 ARG A N 1
ATOM 1275 C CA . ARG A 1 156 ? -3.304 -21.058 -8.509 1.00 65.00 156 ARG A CA 1
ATOM 1276 C C . ARG A 1 156 ? -4.731 -20.918 -9.015 1.00 65.00 156 ARG A C 1
ATOM 1278 O O . ARG A 1 156 ? -5.627 -20.770 -8.191 1.00 65.00 156 ARG A O 1
ATOM 1285 N N . GLU A 1 157 ? -4.950 -20.977 -10.324 1.00 62.38 157 GLU A N 1
ATOM 1286 C CA . GLU A 1 157 ? -6.283 -20.942 -10.926 1.00 62.38 157 GLU A CA 1
ATOM 1287 C C . GLU A 1 157 ? -7.027 -22.251 -10.679 1.00 62.38 157 GLU A C 1
ATOM 1289 O O . GLU A 1 157 ? -8.189 -22.192 -10.295 1.00 62.38 157 GLU A O 1
ATOM 1294 N N . LEU A 1 158 ? -6.368 -23.414 -10.765 1.00 70.06 158 LEU A N 1
ATOM 1295 C CA . LEU A 1 158 ? -6.970 -24.694 -10.373 1.00 70.06 158 LEU A CA 1
ATOM 1296 C C . LEU A 1 158 ? -7.356 -24.693 -8.891 1.00 70.06 158 LEU A C 1
ATOM 1298 O O . LEU A 1 158 ? -8.478 -25.065 -8.559 1.00 70.06 158 LEU A O 1
ATOM 1302 N N . ASN A 1 159 ? -6.488 -24.196 -8.003 1.00 69.88 159 ASN A N 1
ATOM 1303 C CA . ASN A 1 159 ? -6.821 -24.051 -6.584 1.00 69.88 159 ASN A CA 1
ATOM 1304 C C . ASN A 1 159 ? -7.924 -23.012 -6.340 1.00 69.88 159 ASN A C 1
ATOM 1306 O O . ASN A 1 159 ? -8.765 -23.194 -5.464 1.00 69.88 159 ASN A O 1
ATOM 1310 N N . PHE A 1 160 ? -7.950 -21.914 -7.093 1.00 68.31 160 PHE A N 1
ATOM 1311 C CA . PHE A 1 160 ? -9.003 -20.908 -6.995 1.00 68.31 160 PHE A CA 1
ATOM 1312 C C . PHE A 1 160 ? -10.351 -21.451 -7.481 1.00 68.31 160 PHE A C 1
ATOM 1314 O O . PHE A 1 160 ? -11.344 -21.280 -6.783 1.00 68.31 160 PHE A O 1
ATOM 1321 N N . VAL A 1 161 ? -10.391 -22.156 -8.614 1.00 67.06 161 VAL A N 1
ATOM 1322 C CA . VAL A 1 161 ? -11.590 -22.820 -9.148 1.00 67.06 161 VAL A CA 1
ATOM 1323 C C . VAL A 1 161 ? -12.051 -23.943 -8.217 1.00 67.06 161 VAL A C 1
ATOM 1325 O O . VAL A 1 161 ? -13.241 -24.035 -7.928 1.00 67.06 161 VAL A O 1
ATOM 1328 N N . ALA A 1 162 ? -11.132 -24.733 -7.656 1.00 72.38 162 ALA A N 1
ATOM 1329 C CA . ALA A 1 162 ? -11.454 -25.723 -6.629 1.00 72.38 162 ALA A CA 1
ATOM 1330 C C . ALA A 1 162 ? -12.082 -25.062 -5.389 1.00 72.38 162 ALA A C 1
ATOM 1332 O O . ALA A 1 162 ? -13.120 -25.504 -4.909 1.00 72.38 162 ALA A O 1
ATOM 1333 N N . ASN A 1 163 ? -11.520 -23.944 -4.920 1.00 67.38 163 ASN A N 1
ATOM 1334 C CA . ASN A 1 163 ? -12.067 -23.181 -3.796 1.00 67.38 163 ASN A CA 1
ATOM 1335 C C . ASN A 1 163 ? -13.384 -22.454 -4.128 1.00 67.38 163 ASN A C 1
ATOM 1337 O O . ASN A 1 163 ? -14.193 -22.218 -3.230 1.00 67.38 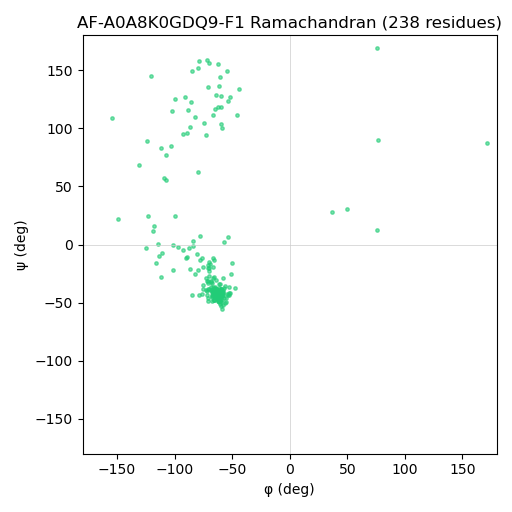163 ASN A O 1
ATOM 1341 N N . LEU A 1 164 ? -13.619 -22.098 -5.395 1.00 62.53 164 LEU A N 1
ATOM 1342 C CA . LEU A 1 164 ? -14.893 -21.559 -5.873 1.00 62.53 164 LEU A CA 1
ATOM 1343 C C . LEU A 1 164 ? -15.981 -22.632 -5.910 1.00 62.53 164 LEU A C 1
ATOM 1345 O O . LEU A 1 164 ? -17.116 -22.331 -5.558 1.00 62.53 164 LEU A O 1
ATOM 1349 N N . ASN A 1 165 ? -15.642 -23.864 -6.287 1.00 61.25 165 ASN A N 1
ATOM 1350 C CA . ASN A 1 165 ? -16.581 -24.988 -6.276 1.00 61.25 165 ASN A CA 1
ATOM 1351 C C . ASN A 1 165 ? -16.928 -25.445 -4.850 1.00 61.25 165 ASN A C 1
ATOM 1353 O O . ASN A 1 165 ? -17.990 -26.014 -4.632 1.00 61.25 165 ASN A O 1
ATOM 1357 N N . SER A 1 166 ? -16.100 -25.105 -3.861 1.00 62.06 166 SER A N 1
ATOM 1358 C CA . SER A 1 166 ? -16.391 -25.289 -2.431 1.00 62.06 166 SER A CA 1
ATOM 1359 C C . SER A 1 166 ? -17.351 -24.227 -1.842 1.00 62.06 166 SER A C 1
ATOM 1361 O O . SER A 1 166 ? -17.526 -24.163 -0.622 1.00 62.06 166 SER A O 1
ATOM 1363 N N . ARG A 1 167 ? -17.956 -23.346 -2.665 1.00 48.69 167 ARG A N 1
ATOM 1364 C CA . ARG A 1 167 ? -18.807 -22.207 -2.240 1.00 48.69 167 ARG A CA 1
ATOM 1365 C C . ARG A 1 167 ? -20.250 -22.578 -1.861 1.00 48.69 167 ARG A C 1
ATOM 1367 O O . ARG A 1 167 ? -21.194 -21.970 -2.358 1.00 48.69 167 ARG A O 1
ATOM 1374 N N . ASP A 1 168 ? -20.410 -23.394 -0.829 1.00 52.22 168 ASP A N 1
ATOM 1375 C CA . ASP A 1 168 ? -21.623 -23.322 0.006 1.00 52.22 168 ASP A CA 1
ATOM 1376 C C . ASP A 1 168 ? -21.529 -22.242 1.111 1.00 52.22 168 ASP A C 1
ATOM 1378 O O . ASP A 1 168 ? -22.495 -21.994 1.825 1.00 52.22 168 ASP A O 1
ATOM 1382 N N . ASN A 1 169 ? -20.407 -21.512 1.241 1.00 48.22 169 ASN A N 1
ATOM 1383 C CA . ASN A 1 169 ? -20.152 -20.655 2.417 1.00 48.22 169 ASN A CA 1
ATOM 1384 C C . ASN A 1 169 ? -19.988 -19.136 2.193 1.00 48.22 169 ASN A C 1
ATOM 1386 O O . ASN A 1 169 ? -19.610 -18.433 3.125 1.00 48.22 169 ASN A O 1
ATOM 1390 N N . TYR A 1 170 ? -20.305 -18.570 1.022 1.00 47.31 170 TYR A N 1
ATOM 1391 C CA . TYR A 1 170 ? -20.216 -17.108 0.807 1.00 47.31 170 TYR A CA 1
ATOM 1392 C C . TYR A 1 170 ? -21.587 -16.425 0.696 1.00 47.31 170 TYR A C 1
ATOM 1394 O O . TYR A 1 170 ? -21.892 -15.717 -0.262 1.00 47.31 170 TYR A O 1
ATOM 1402 N N . ARG A 1 171 ? -22.423 -16.580 1.730 1.00 46.06 171 ARG A N 1
ATOM 1403 C CA . ARG A 1 171 ? -23.492 -15.609 2.011 1.00 46.06 171 ARG A CA 1
ATOM 1404 C C . ARG A 1 171 ? -22.920 -14.470 2.864 1.00 46.06 171 ARG A C 1
ATOM 1406 O O . ARG A 1 171 ? -22.494 -14.696 3.988 1.00 46.06 171 ARG A O 1
ATOM 1413 N N . ARG A 1 172 ? -23.040 -13.243 2.340 1.00 45.97 172 ARG A N 1
ATOM 1414 C CA . ARG A 1 172 ? -22.908 -11.931 3.015 1.00 45.97 172 ARG A CA 1
ATOM 1415 C C . ARG A 1 172 ? -21.494 -11.435 3.345 1.00 45.97 172 ARG A C 1
ATOM 1417 O O . ARG A 1 172 ? -21.046 -11.478 4.482 1.00 45.97 172 ARG A O 1
ATOM 1424 N N . THR A 1 173 ? -20.912 -10.712 2.395 1.00 35.50 173 THR A N 1
ATOM 1425 C CA . THR A 1 173 ? -20.232 -9.448 2.717 1.00 35.50 173 THR A CA 1
ATOM 1426 C C . THR A 1 173 ? -20.858 -8.352 1.867 1.00 35.50 173 THR A C 1
ATOM 1428 O O . THR A 1 173 ? -20.455 -8.113 0.733 1.00 35.50 173 THR A O 1
ATOM 1431 N N . THR A 1 174 ? -21.910 -7.739 2.403 1.00 38.25 174 THR A N 1
ATOM 1432 C CA . THR A 1 174 ? -22.453 -6.469 1.918 1.00 38.25 174 THR A CA 1
ATOM 1433 C C . THR A 1 174 ? -21.379 -5.397 2.074 1.00 38.25 174 THR A C 1
ATOM 1435 O O . THR A 1 174 ? -20.935 -5.134 3.193 1.00 38.25 174 THR A O 1
ATOM 1438 N N . PHE A 1 175 ? -20.955 -4.808 0.959 1.00 38.16 175 PHE A N 1
ATOM 1439 C CA . PHE A 1 175 ? -20.197 -3.563 0.944 1.00 38.16 175 PHE A CA 1
ATOM 1440 C C . PHE A 1 175 ? -21.052 -2.479 1.611 1.00 38.16 175 PHE A C 1
ATOM 1442 O O . PHE A 1 175 ? -22.158 -2.204 1.155 1.00 38.16 175 PHE A O 1
ATOM 1449 N N . LYS A 1 176 ? -20.562 -1.911 2.716 1.00 38.12 176 LYS A N 1
ATOM 1450 C CA . LYS A 1 176 ? -21.033 -0.617 3.205 1.00 38.12 176 LYS A CA 1
ATOM 1451 C C . LYS A 1 176 ? -20.188 0.452 2.529 1.00 38.12 176 LYS A C 1
ATOM 1453 O O . LYS A 1 176 ? -18.971 0.477 2.706 1.00 38.12 176 LYS A O 1
ATOM 1458 N N . GLU A 1 177 ? -20.839 1.273 1.722 1.00 44.03 177 GLU A N 1
ATOM 1459 C CA . GLU A 1 177 ? -20.348 2.593 1.353 1.00 44.03 177 GLU A CA 1
ATOM 1460 C C . GLU A 1 177 ? -20.508 3.479 2.593 1.00 44.03 177 GLU A C 1
ATOM 1462 O O . GLU A 1 177 ? -21.596 3.973 2.868 1.00 44.03 177 GLU A O 1
ATOM 1467 N N . ASP A 1 178 ? -19.447 3.597 3.393 1.00 37.38 178 ASP A N 1
ATOM 1468 C CA . ASP A 1 178 ? -19.358 4.620 4.436 1.00 37.38 178 ASP A CA 1
ATOM 1469 C C . ASP A 1 178 ? -18.644 5.828 3.814 1.00 37.38 178 ASP A C 1
ATOM 1471 O O . ASP A 1 178 ? -17.415 5.880 3.719 1.00 37.38 178 ASP A O 1
ATOM 1475 N N . ASP A 1 179 ? -19.451 6.766 3.327 1.00 46.53 179 ASP A N 1
ATOM 1476 C CA . ASP A 1 179 ? -19.044 8.070 2.817 1.00 46.53 179 ASP A CA 1
ATOM 1477 C C . ASP A 1 179 ? -19.484 9.111 3.856 1.00 46.53 179 ASP A C 1
ATOM 1479 O O . ASP A 1 179 ? -20.527 9.733 3.718 1.00 46.53 179 ASP A O 1
ATOM 1483 N N . ASP A 1 180 ? -18.745 9.235 4.966 1.00 45.34 180 ASP A N 1
ATOM 1484 C CA . ASP A 1 180 ? -19.008 10.261 5.981 1.00 45.34 180 ASP A CA 1
ATOM 1485 C C . ASP A 1 180 ? -17.744 10.619 6.784 1.00 45.34 180 ASP A C 1
ATOM 1487 O O . ASP A 1 180 ? -17.257 9.851 7.605 1.00 45.34 180 ASP A O 1
ATOM 1491 N N . LEU A 1 181 ? -17.230 11.828 6.525 1.00 44.88 181 LEU A N 1
ATOM 1492 C CA . LEU A 1 181 ? -16.605 12.795 7.451 1.00 44.88 181 LEU A CA 1
ATOM 1493 C C . LEU A 1 181 ? -15.716 12.307 8.623 1.00 44.88 181 LEU A C 1
ATOM 1495 O O . LEU A 1 181 ? -15.552 13.051 9.595 1.00 44.88 181 LEU A O 1
ATOM 1499 N N . GLU A 1 182 ? -15.047 11.160 8.539 1.00 50.38 182 GLU A N 1
ATOM 1500 C CA . GLU A 1 182 ? -13.881 10.916 9.387 1.00 50.38 182 GLU A CA 1
ATOM 1501 C C . GLU A 1 182 ? -12.782 11.894 8.962 1.00 50.38 182 GLU A C 1
ATOM 1503 O O . GLU A 1 182 ? -12.240 11.842 7.855 1.00 50.38 182 GLU A O 1
ATOM 1508 N N . VAL A 1 183 ? -12.479 12.850 9.844 1.00 52.53 183 VAL A N 1
ATOM 1509 C CA . VAL A 1 183 ? -11.214 13.579 9.784 1.00 52.53 183 VAL A CA 1
ATOM 1510 C C . VAL A 1 183 ? -10.152 12.511 9.915 1.00 52.53 183 VAL A C 1
ATOM 1512 O O . VAL A 1 183 ? -9.941 11.993 11.006 1.00 52.53 183 VAL A O 1
ATOM 1515 N N . ASP A 1 184 ? -9.576 12.132 8.781 1.00 60.62 184 ASP A N 1
ATOM 1516 C CA . ASP A 1 184 ? -8.683 10.996 8.701 1.00 60.62 184 ASP A CA 1
ATOM 1517 C C . ASP A 1 184 ? -7.507 11.271 9.645 1.00 60.62 184 ASP A C 1
ATOM 1519 O O . ASP A 1 184 ? -6.659 12.111 9.342 1.00 60.62 184 ASP A O 1
ATOM 1523 N N . GLU A 1 185 ? -7.470 10.629 10.820 1.00 63.00 185 GLU A N 1
ATOM 1524 C CA . GLU A 1 185 ? -6.402 10.808 11.824 1.00 63.00 185 GLU A CA 1
ATOM 1525 C C . GLU A 1 185 ? -5.014 10.630 11.177 1.00 63.00 185 GLU A C 1
ATOM 1527 O O . GLU A 1 185 ? -4.032 11.262 11.570 1.00 63.00 185 GLU A O 1
ATOM 1532 N N . ARG A 1 186 ? -4.980 9.874 10.071 1.00 66.00 186 ARG A N 1
ATOM 1533 C CA . ARG A 1 186 ? -3.861 9.716 9.138 1.00 66.00 186 ARG A CA 1
ATOM 1534 C C . ARG A 1 186 ? -3.282 11.038 8.614 1.00 66.00 186 ARG A C 1
ATOM 1536 O O . ARG A 1 186 ? -2.062 11.155 8.546 1.00 66.00 186 ARG A O 1
ATOM 1543 N N . ASP A 1 187 ? -4.094 12.038 8.267 1.00 69.81 187 ASP A N 1
ATOM 1544 C CA . ASP A 1 187 ? -3.600 13.323 7.740 1.00 69.81 187 ASP A CA 1
ATOM 1545 C C . ASP A 1 187 ? -2.907 14.162 8.837 1.00 69.81 187 ASP A C 1
ATOM 1547 O O . ASP A 1 187 ? -1.939 14.870 8.546 1.00 69.81 187 ASP A O 1
ATOM 1551 N N . ASN A 1 188 ? -3.334 14.049 10.102 1.00 77.19 188 ASN A N 1
ATOM 1552 C CA . ASN A 1 188 ? -2.666 14.712 11.230 1.00 77.19 188 ASN A CA 1
ATOM 1553 C C . ASN A 1 188 ? -1.310 14.064 11.542 1.00 77.19 188 ASN A C 1
ATOM 1555 O O . ASN A 1 188 ? -0.291 14.760 11.593 1.00 77.19 188 ASN A O 1
ATOM 1559 N N . ASP A 1 189 ? -1.287 12.732 11.637 1.00 76.12 189 ASP A N 1
ATOM 1560 C CA . ASP A 1 189 ? -0.063 11.947 11.826 1.00 76.12 189 ASP A CA 1
ATOM 1561 C C . ASP A 1 189 ? 0.954 12.209 10.705 1.00 76.12 189 ASP A C 1
ATOM 1563 O O . ASP A 1 189 ? 2.164 12.271 10.946 1.00 76.12 189 ASP A O 1
ATOM 1567 N N . ALA A 1 190 ? 0.479 12.391 9.467 1.00 76.38 190 ALA A N 1
ATOM 1568 C CA . ALA A 1 190 ? 1.335 12.669 8.322 1.00 76.38 190 ALA A CA 1
ATOM 1569 C C . ALA A 1 190 ? 2.048 14.020 8.434 1.00 76.38 190 ALA A C 1
ATOM 1571 O O . ALA A 1 190 ? 3.256 14.112 8.199 1.00 76.38 190 ALA A O 1
ATOM 1572 N N . VAL A 1 191 ? 1.295 15.070 8.769 1.00 82.25 191 VAL A N 1
ATOM 1573 C CA . VAL A 1 191 ? 1.821 16.433 8.911 1.00 82.25 191 VAL A CA 1
ATOM 1574 C C . VAL A 1 191 ? 2.807 16.492 10.071 1.00 82.25 191 VAL A C 1
ATOM 1576 O O . VAL A 1 191 ? 3.896 17.050 9.924 1.00 82.25 191 VAL A O 1
ATOM 1579 N N . GLU A 1 192 ? 2.465 15.883 11.203 1.00 82.19 192 GLU A N 1
ATOM 1580 C CA . GLU A 1 192 ? 3.333 15.859 12.375 1.00 82.19 192 GLU A CA 1
ATOM 1581 C C . GLU A 1 192 ? 4.618 15.063 12.111 1.00 82.19 192 GLU A C 1
ATOM 1583 O O . GLU A 1 192 ? 5.714 15.534 12.430 1.00 82.19 192 GLU A O 1
ATOM 1588 N N . PHE A 1 193 ? 4.524 13.917 11.428 1.00 83.38 193 PHE A N 1
ATOM 1589 C CA . PHE A 1 193 ? 5.697 13.155 11.003 1.00 83.38 193 PHE A CA 1
ATOM 1590 C C . PHE A 1 193 ? 6.619 13.977 10.095 1.00 83.38 193 PHE A C 1
ATOM 1592 O O . PHE A 1 193 ? 7.832 14.014 10.329 1.00 83.38 193 PHE A O 1
ATOM 1599 N N . LEU A 1 194 ? 6.062 14.649 9.081 1.00 83.81 194 LEU A N 1
ATOM 1600 C CA . LEU A 1 194 ? 6.840 15.459 8.142 1.00 83.81 194 LEU A CA 1
ATOM 1601 C C . LEU A 1 194 ? 7.526 16.635 8.841 1.00 83.81 194 LEU A C 1
ATOM 1603 O O . LEU A 1 194 ? 8.702 16.862 8.576 1.00 83.81 194 LEU A O 1
ATOM 1607 N N . LYS A 1 195 ? 6.859 17.316 9.780 1.00 83.69 195 LYS A N 1
ATOM 1608 C CA . LYS A 1 195 ? 7.463 18.411 10.563 1.00 83.69 195 LYS A CA 1
ATOM 1609 C C . LYS A 1 195 ? 8.703 17.967 11.334 1.00 83.69 195 LYS A C 1
ATOM 1611 O O . LYS A 1 195 ? 9.715 18.660 11.315 1.00 83.69 195 LYS A O 1
ATOM 1616 N N . HIS A 1 196 ? 8.642 16.798 11.968 1.00 81.31 196 HIS A N 1
ATOM 1617 C CA . HIS A 1 196 ? 9.737 16.298 12.801 1.00 81.31 196 HIS A CA 1
ATOM 1618 C C . HIS A 1 196 ? 10.858 15.619 12.003 1.00 81.31 196 HIS A C 1
ATOM 1620 O O . HIS A 1 196 ? 11.993 15.571 12.471 1.00 81.31 196 HIS A O 1
ATOM 1626 N N . ASN A 1 197 ? 10.569 15.081 10.811 1.00 79.44 197 ASN A N 1
ATOM 1627 C CA . ASN A 1 197 ? 11.518 14.245 10.066 1.00 79.44 197 ASN A CA 1
ATOM 1628 C C . ASN A 1 197 ? 11.991 14.863 8.740 1.00 79.44 197 ASN A C 1
ATOM 1630 O O . ASN A 1 197 ? 12.820 14.249 8.072 1.00 79.44 197 ASN A O 1
ATOM 1634 N N . LEU A 1 198 ? 11.541 16.069 8.358 1.00 79.38 198 LEU A N 1
ATOM 1635 C CA . LEU A 1 198 ? 11.926 16.708 7.086 1.00 79.38 198 LEU A CA 1
ATOM 1636 C C . LEU A 1 198 ? 13.447 16.858 6.921 1.00 79.38 198 LEU A C 1
ATOM 1638 O O . LEU A 1 198 ? 13.965 16.729 5.814 1.00 79.38 198 LEU A O 1
ATOM 1642 N N . VAL A 1 199 ? 14.151 17.122 8.028 1.00 80.62 199 VAL A N 1
ATOM 1643 C CA . VAL A 1 199 ? 15.609 17.328 8.067 1.00 80.62 199 VAL A CA 1
ATOM 1644 C C . VAL A 1 199 ? 16.367 16.033 7.756 1.00 80.62 199 VAL A C 1
ATOM 1646 O O . VAL A 1 199 ? 17.417 16.068 7.121 1.00 80.62 199 VAL A O 1
ATOM 1649 N N . MET A 1 200 ? 15.815 14.878 8.141 1.00 76.06 200 MET A N 1
ATOM 1650 C CA . MET A 1 200 ? 16.387 13.560 7.866 1.00 76.06 200 MET A CA 1
ATOM 1651 C C . MET A 1 200 ? 15.503 12.798 6.882 1.00 76.06 200 MET A C 1
ATOM 1653 O O . MET A 1 200 ? 14.690 11.965 7.276 1.00 76.06 200 MET A O 1
ATOM 1657 N N . ASN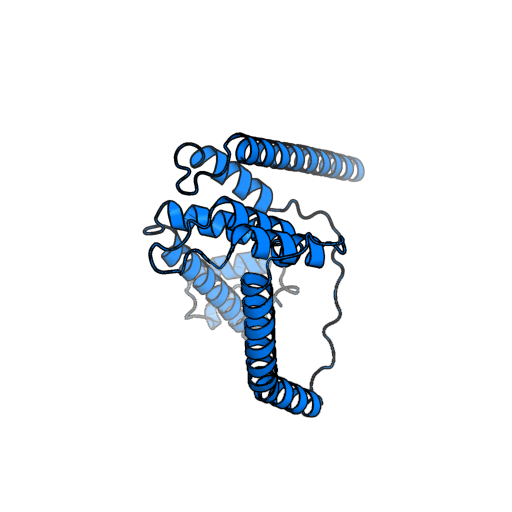 A 1 201 ? 15.697 13.075 5.592 1.00 78.06 201 ASN A N 1
ATOM 1658 C CA . ASN A 1 201 ? 15.040 12.398 4.473 1.00 78.06 201 ASN A CA 1
ATOM 1659 C C . ASN A 1 201 ? 16.008 11.403 3.795 1.00 78.06 201 ASN A C 1
ATOM 1661 O O . ASN A 1 201 ? 16.650 11.742 2.795 1.00 78.06 201 ASN A O 1
ATOM 1665 N N . PRO A 1 202 ? 16.127 10.162 4.304 1.00 74.19 202 PRO A N 1
ATOM 1666 C CA . PRO A 1 202 ? 17.048 9.163 3.768 1.00 74.19 202 PRO A CA 1
ATOM 1667 C C . PRO A 1 202 ? 16.626 8.647 2.384 1.00 74.19 202 PRO A C 1
ATOM 1669 O O . PRO A 1 202 ? 17.431 8.039 1.687 1.00 74.19 202 PRO A O 1
ATOM 1672 N N . LEU A 1 203 ? 15.379 8.899 1.968 1.00 71.38 203 LEU A N 1
ATOM 1673 C CA . LEU A 1 203 ? 14.844 8.496 0.666 1.00 71.38 203 LEU A CA 1
ATOM 1674 C C . LEU A 1 203 ? 15.108 9.528 -0.439 1.00 71.38 203 LEU A C 1
ATOM 1676 O O . LEU A 1 203 ? 14.727 9.289 -1.583 1.00 71.38 203 LEU A O 1
ATOM 1680 N N . LYS A 1 204 ? 15.723 10.677 -0.111 1.00 76.56 204 LYS A N 1
ATOM 1681 C CA . LYS A 1 204 ? 15.987 11.789 -1.042 1.00 76.56 204 LYS A CA 1
ATOM 1682 C C . LYS A 1 204 ? 14.749 12.226 -1.845 1.00 76.56 204 LYS A C 1
ATOM 1684 O O . LYS A 1 204 ? 14.869 12.698 -2.972 1.00 76.56 204 LYS A O 1
ATOM 1689 N N . ILE A 1 205 ? 13.549 12.085 -1.274 1.00 75.06 205 ILE A N 1
ATOM 1690 C CA . ILE A 1 205 ? 12.308 12.561 -1.906 1.00 75.06 205 ILE A CA 1
ATOM 1691 C C . ILE A 1 205 ? 12.411 14.081 -2.083 1.00 75.06 205 ILE A C 1
ATOM 1693 O O . ILE A 1 205 ? 12.849 14.771 -1.163 1.00 75.06 205 ILE A O 1
ATOM 1697 N N . GLY A 1 206 ? 12.005 14.609 -3.241 1.00 81.31 206 GLY A N 1
ATOM 1698 C CA . GLY A 1 206 ? 12.085 16.043 -3.526 1.00 81.31 206 GLY A CA 1
ATOM 1699 C C . GLY A 1 206 ? 11.441 16.890 -2.422 1.00 81.31 206 GLY A C 1
ATOM 1700 O O . GLY A 1 206 ? 10.287 16.670 -2.050 1.00 81.31 206 GLY A O 1
ATOM 1701 N N . ARG A 1 207 ? 12.184 17.867 -1.891 1.00 81.50 207 ARG A N 1
ATOM 1702 C CA . ARG A 1 207 ? 11.735 18.716 -0.774 1.00 81.50 207 ARG A CA 1
ATOM 1703 C C . AR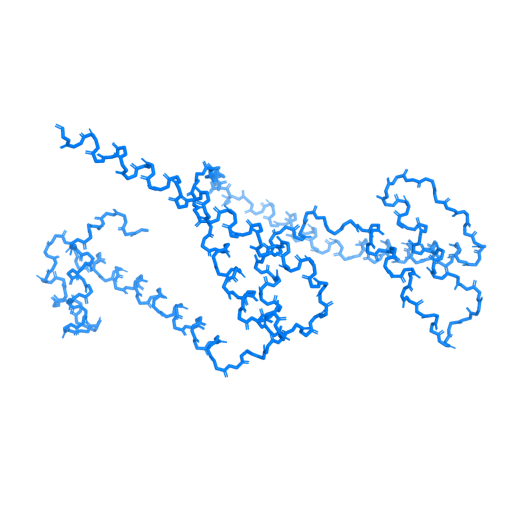G A 1 207 ? 10.433 19.454 -1.095 1.00 81.50 207 ARG A C 1
ATOM 1705 O O . ARG A 1 207 ? 9.518 19.451 -0.280 1.00 81.50 207 ARG A O 1
ATOM 1712 N N . SER A 1 208 ? 10.318 19.976 -2.316 1.00 80.06 208 SER A N 1
ATOM 1713 C CA . SER A 1 208 ? 9.107 20.636 -2.818 1.00 80.06 208 SER A CA 1
ATOM 1714 C C . SER A 1 208 ? 7.876 19.725 -2.776 1.00 80.06 208 SER A C 1
ATOM 1716 O O . SER A 1 208 ? 6.791 20.164 -2.405 1.00 80.06 208 SER A O 1
ATOM 1718 N N . PHE A 1 209 ? 8.034 18.437 -3.092 1.00 78.69 209 PHE A N 1
ATOM 1719 C CA . PHE A 1 209 ? 6.951 17.459 -3.015 1.00 78.69 209 PHE A CA 1
ATOM 1720 C C . PHE A 1 209 ? 6.488 17.232 -1.568 1.00 78.69 209 PHE A C 1
ATOM 1722 O O . PHE A 1 209 ? 5.284 17.221 -1.303 1.00 78.69 209 PHE A O 1
ATOM 1729 N N . LEU A 1 210 ? 7.426 17.082 -0.627 1.00 81.00 210 LEU A N 1
ATOM 1730 C CA . LEU A 1 210 ? 7.110 16.879 0.792 1.00 81.00 210 LEU A CA 1
ATOM 1731 C C . LEU A 1 210 ? 6.445 18.114 1.412 1.00 81.00 210 LEU A C 1
ATOM 1733 O O . LEU A 1 210 ? 5.449 17.980 2.121 1.00 81.00 210 LEU A O 1
ATOM 1737 N N . GLU A 1 211 ? 6.947 19.309 1.100 1.00 84.81 211 GLU A N 1
ATOM 1738 C CA . GLU A 1 211 ? 6.374 20.577 1.562 1.00 84.81 211 GLU A CA 1
ATOM 1739 C C . GLU A 1 211 ? 4.969 20.806 0.994 1.00 84.81 211 GLU A C 1
ATOM 1741 O O . GLU A 1 211 ? 4.060 21.180 1.736 1.00 84.81 211 GLU A O 1
ATOM 1746 N N . ASN A 1 212 ? 4.749 20.514 -0.292 1.00 80.81 212 ASN A N 1
ATOM 1747 C CA . ASN A 1 212 ? 3.419 20.590 -0.899 1.00 80.81 212 ASN A CA 1
ATOM 1748 C C . ASN A 1 212 ? 2.437 19.626 -0.229 1.00 80.81 212 ASN A C 1
ATOM 1750 O O . ASN A 1 212 ? 1.290 19.991 0.031 1.00 80.81 212 ASN A O 1
ATOM 1754 N N . ARG A 1 213 ? 2.884 18.411 0.101 1.00 78.88 213 ARG A N 1
ATOM 1755 C CA . ARG A 1 213 ? 2.043 17.420 0.780 1.00 78.88 213 ARG A CA 1
ATOM 1756 C C . ARG A 1 213 ? 1.712 17.825 2.215 1.00 78.88 213 ARG A C 1
ATOM 1758 O O . ARG A 1 213 ? 0.572 17.658 2.639 1.00 78.88 213 ARG A O 1
ATOM 1765 N N . MET A 1 214 ? 2.674 18.410 2.926 1.00 85.50 214 MET A N 1
ATOM 1766 C CA . MET A 1 214 ? 2.460 18.976 4.258 1.00 85.50 214 MET A CA 1
ATOM 1767 C C . MET A 1 214 ? 1.427 20.111 4.217 1.00 85.50 214 MET A C 1
ATOM 1769 O O . MET A 1 214 ? 0.457 20.067 4.970 1.00 85.50 214 MET A O 1
ATOM 1773 N N . LYS A 1 215 ? 1.562 21.058 3.277 1.00 86.25 215 LYS A N 1
ATOM 1774 C CA . LYS A 1 215 ? 0.599 22.159 3.082 1.00 86.25 215 LYS A CA 1
ATOM 1775 C C . LYS A 1 215 ? -0.813 21.653 2.767 1.00 86.25 215 LYS A C 1
ATOM 1777 O O . LYS A 1 215 ? -1.783 22.153 3.330 1.00 86.25 215 LYS A O 1
ATOM 1782 N N . GLN A 1 216 ? -0.937 20.640 1.905 1.00 80.62 216 GLN A N 1
ATOM 1783 C CA . GLN A 1 216 ? -2.229 20.014 1.598 1.00 80.62 216 GLN A CA 1
ATOM 1784 C C . GLN A 1 216 ? -2.867 19.372 2.839 1.00 80.62 216 GLN A C 1
ATOM 1786 O O . GLN A 1 216 ? -4.063 19.552 3.069 1.00 80.62 216 GLN A O 1
ATOM 1791 N N . GLY A 1 217 ? -2.080 18.662 3.655 1.00 78.69 217 GLY A N 1
ATOM 1792 C CA . GLY A 1 217 ? -2.548 18.086 4.920 1.00 78.69 217 GLY A CA 1
ATOM 1793 C C . GLY A 1 217 ? -3.007 19.155 5.916 1.00 78.69 217 GLY A C 1
ATOM 1794 O O . GLY A 1 217 ? -4.094 19.052 6.482 1.00 78.69 217 GLY A O 1
ATOM 1795 N N . GLU A 1 218 ? -2.241 20.237 6.072 1.00 85.62 218 GLU A N 1
ATOM 1796 C CA . GLU A 1 218 ? -2.606 21.366 6.941 1.00 85.62 218 GLU A CA 1
ATOM 1797 C C . GLU A 1 218 ? -3.896 22.059 6.491 1.00 85.62 218 GLU A C 1
ATOM 1799 O O . GLU A 1 218 ? -4.756 22.371 7.321 1.00 85.62 218 GLU A O 1
ATOM 1804 N N . GLN A 1 219 ? -4.077 22.246 5.181 1.00 83.50 219 GLN A N 1
ATOM 1805 C CA . GLN A 1 219 ? -5.299 22.821 4.623 1.00 83.50 219 GLN A CA 1
ATOM 1806 C C . GLN A 1 219 ? -6.516 21.930 4.916 1.00 83.50 219 GLN A C 1
ATOM 1808 O O . GLN A 1 219 ? -7.558 22.427 5.355 1.00 83.50 219 GLN A O 1
ATOM 1813 N N . ARG A 1 220 ? -6.381 20.608 4.750 1.00 77.81 220 ARG A N 1
ATOM 1814 C CA . ARG A 1 220 ? -7.441 19.640 5.079 1.00 77.81 220 ARG A CA 1
ATOM 1815 C C . ARG A 1 220 ? -7.789 19.668 6.565 1.00 77.81 220 ARG A C 1
ATOM 1817 O O . ARG A 1 220 ? -8.962 19.840 6.897 1.00 77.81 220 ARG A O 1
ATOM 1824 N N . LEU A 1 221 ? -6.793 19.624 7.450 1.00 80.75 221 LEU A N 1
ATOM 1825 C CA . LEU A 1 221 ? -6.989 19.735 8.902 1.00 80.75 221 LEU A CA 1
ATOM 1826 C C . LEU A 1 221 ? -7.675 21.051 9.292 1.00 80.75 221 LEU A C 1
ATOM 1828 O O . LEU A 1 221 ? -8.572 21.056 10.138 1.00 80.75 221 LEU A O 1
ATOM 1832 N N . GLY A 1 222 ? -7.300 22.163 8.655 1.00 84.44 222 GLY A N 1
ATOM 1833 C CA . GLY A 1 222 ? -7.945 23.461 8.851 1.00 84.44 222 GLY A CA 1
ATOM 1834 C C . GLY A 1 222 ? -9.429 23.438 8.474 1.00 84.44 222 GLY A C 1
ATOM 1835 O O . GLY A 1 222 ? -10.281 23.853 9.266 1.00 84.44 222 GLY A O 1
ATOM 1836 N N . THR A 1 223 ? -9.762 22.894 7.299 1.00 83.50 223 THR A N 1
ATOM 1837 C CA . THR A 1 223 ? -11.163 22.779 6.852 1.00 83.50 223 THR A CA 1
ATOM 1838 C C . THR A 1 223 ? -11.992 21.847 7.740 1.00 83.50 223 THR A C 1
ATOM 1840 O O . THR A 1 223 ? -13.133 22.177 8.073 1.00 83.50 223 THR A O 1
ATOM 1843 N N . ALA A 1 224 ? -11.415 20.732 8.190 1.00 77.12 224 ALA A N 1
ATOM 1844 C CA . ALA A 1 224 ? -12.035 19.797 9.123 1.00 77.12 224 ALA A CA 1
ATOM 1845 C C . ALA A 1 224 ? -12.357 20.454 10.476 1.00 77.12 224 ALA A C 1
ATOM 1847 O O . ALA A 1 224 ? -13.502 20.406 10.936 1.00 77.12 224 ALA A O 1
ATOM 1848 N N . LYS A 1 225 ? -11.385 21.155 11.079 1.00 84.06 225 LYS A N 1
ATOM 1849 C CA . LYS A 1 225 ? -11.583 21.903 12.334 1.00 84.06 225 LYS A CA 1
ATOM 1850 C C . LYS A 1 225 ? -12.677 22.963 12.199 1.00 84.06 225 LYS A C 1
ATOM 1852 O O . LYS A 1 225 ? -13.499 23.123 13.103 1.00 84.06 225 LYS A O 1
ATOM 1857 N N . LEU A 1 226 ? -12.728 23.662 11.063 1.00 85.31 226 LEU A N 1
ATOM 1858 C CA . LEU A 1 226 ? -13.771 24.651 10.794 1.00 85.31 226 LEU A CA 1
ATOM 1859 C C . LEU A 1 226 ? -15.163 24.007 10.699 1.00 85.31 226 LEU A C 1
ATOM 1861 O O . LEU A 1 226 ? -16.115 24.543 11.271 1.00 85.31 226 LEU A O 1
ATOM 1865 N N . LYS A 1 227 ? -15.289 22.860 10.016 1.00 83.56 227 LYS A N 1
ATOM 1866 C CA . LYS A 1 227 ? -16.548 22.097 9.933 1.00 83.56 227 LYS A CA 1
ATOM 1867 C C . LYS A 1 227 ? -17.021 21.647 11.318 1.00 83.56 227 LYS A C 1
ATOM 1869 O O . LYS A 1 227 ? -18.166 21.920 11.670 1.00 83.56 227 LYS A O 1
ATOM 1874 N N . LEU A 1 228 ? -16.137 21.064 12.131 1.00 80.56 228 LEU A N 1
ATOM 1875 C CA . LEU A 1 228 ? -16.455 20.645 13.503 1.00 80.56 228 LEU A CA 1
ATOM 1876 C C . LEU A 1 228 ? -16.909 21.821 14.376 1.00 80.56 228 LEU A C 1
ATOM 1878 O O . LEU A 1 228 ? -17.904 21.712 15.091 1.00 80.56 228 LEU A O 1
ATOM 1882 N N . ARG A 1 229 ? -16.245 22.981 14.272 1.00 87.50 229 ARG A N 1
ATOM 1883 C CA . ARG A 1 229 ? -16.643 24.192 15.009 1.00 87.50 229 ARG A CA 1
ATOM 1884 C C . ARG A 1 229 ? -18.028 24.692 14.591 1.00 87.50 229 ARG A C 1
ATOM 1886 O O . ARG A 1 229 ? -18.820 25.074 15.450 1.00 87.50 229 ARG A O 1
ATOM 1893 N N . LYS A 1 230 ? -18.339 24.676 13.289 1.00 89.00 230 LYS A N 1
ATOM 1894 C CA . LYS A 1 230 ? -19.678 25.026 12.781 1.00 89.00 230 LYS A CA 1
ATOM 1895 C C . LYS A 1 230 ? -20.746 24.071 13.322 1.00 89.00 230 LYS A C 1
ATOM 1897 O O . LYS A 1 230 ? -21.798 24.532 13.754 1.00 89.00 230 LYS A O 1
ATOM 1902 N N . LEU A 1 231 ? -20.451 22.774 13.352 1.00 85.69 231 LEU A N 1
ATOM 1903 C CA . LEU A 1 231 ? -21.366 21.732 13.817 1.00 85.69 231 LEU A CA 1
ATOM 1904 C C . LEU A 1 231 ? -21.624 21.836 15.330 1.00 85.69 231 LEU A C 1
ATOM 1906 O O . LEU A 1 231 ? -22.777 21.857 15.756 1.00 85.69 231 LEU A O 1
ATOM 1910 N N . ALA A 1 232 ? -20.574 22.043 16.129 1.00 87.12 232 ALA A N 1
ATOM 1911 C CA . ALA A 1 232 ? -20.689 22.291 17.566 1.00 87.12 232 ALA A CA 1
ATOM 1912 C C . ALA A 1 232 ? -21.518 23.552 17.879 1.00 87.12 232 ALA A C 1
ATOM 1914 O O . ALA A 1 232 ? -22.356 23.546 18.781 1.00 87.12 232 ALA A O 1
ATOM 1915 N N . ASN A 1 233 ? -21.331 24.631 17.110 1.00 90.81 233 ASN A N 1
ATOM 1916 C CA . ASN A 1 233 ? -22.129 25.849 17.260 1.00 90.81 233 ASN A CA 1
ATOM 1917 C C . ASN A 1 233 ? -23.601 25.634 16.873 1.00 90.81 233 ASN A C 1
ATOM 1919 O O . ASN A 1 233 ? -24.486 26.169 17.539 1.00 90.81 233 ASN A O 1
ATOM 1923 N N . ALA A 1 234 ? -23.876 24.850 15.827 1.00 88.19 234 ALA A N 1
ATOM 1924 C CA . ALA A 1 234 ? -25.239 24.508 15.426 1.00 88.19 234 ALA A CA 1
ATOM 1925 C C . ALA A 1 234 ? -25.953 23.655 16.488 1.00 88.19 234 ALA A C 1
ATOM 1927 O O . ALA A 1 234 ? -27.118 23.906 16.783 1.00 88.19 234 ALA A O 1
ATOM 1928 N N . MET A 1 235 ? -25.249 22.703 17.109 1.00 86.12 235 MET A N 1
ATOM 1929 C CA . MET A 1 235 ? -25.784 21.903 18.217 1.00 86.12 235 MET A CA 1
ATOM 1930 C C . MET A 1 235 ? -26.112 22.762 19.441 1.00 86.12 235 MET A C 1
ATOM 1932 O O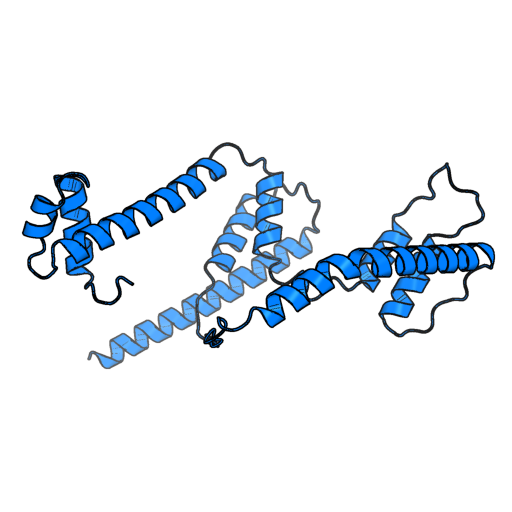 . MET A 1 235 ? -27.193 22.621 20.002 1.00 86.12 235 MET A O 1
ATOM 1936 N N . LYS A 1 236 ? -25.238 23.709 19.810 1.00 89.94 236 LYS A N 1
ATOM 1937 C CA . LYS A 1 236 ? -25.508 24.645 20.917 1.00 89.94 236 LYS A CA 1
ATOM 1938 C C . LYS A 1 236 ? -26.766 25.486 20.689 1.00 89.94 236 LYS A C 1
ATOM 1940 O O . LYS A 1 236 ? -27.511 25.706 21.630 1.00 89.94 236 LYS A O 1
ATOM 1945 N N . ARG A 1 237 ? -27.023 25.917 19.448 1.00 89.75 237 ARG A N 1
ATOM 1946 C CA . ARG A 1 237 ? -28.224 26.697 19.093 1.00 89.75 237 ARG A CA 1
ATOM 1947 C C . ARG A 1 237 ? -29.529 25.899 19.125 1.00 89.75 237 ARG A C 1
ATOM 1949 O O . ARG A 1 237 ? -30.578 26.514 19.116 1.00 89.75 237 ARG A O 1
ATOM 1956 N N . ARG A 1 238 ? -29.475 24.563 19.107 1.00 83.94 238 ARG A N 1
ATOM 1957 C CA . ARG A 1 238 ? -30.667 23.698 19.198 1.00 83.94 238 ARG A CA 1
ATOM 1958 C C . ARG A 1 238 ? -31.048 23.333 20.636 1.00 83.94 238 ARG A C 1
ATOM 1960 O O . ARG A 1 238 ? -32.092 22.729 20.833 1.00 83.94 238 ARG A O 1
ATOM 1967 N N . LEU A 1 239 ? -30.180 23.623 21.605 1.00 77.88 239 LEU A N 1
ATOM 1968 C CA . LEU A 1 239 ? -30.368 23.297 23.024 1.00 77.88 239 LEU A CA 1
ATOM 1969 C C . LEU A 1 239 ? -30.832 24.500 23.863 1.00 77.88 239 LEU A C 1
ATOM 1971 O O . LEU A 1 239 ? -31.004 24.356 25.070 1.00 77.88 239 LEU A O 1
ATOM 1975 N N . VAL A 1 240 ? -30.991 25.664 23.231 1.00 75.50 240 VAL A N 1
ATOM 1976 C CA . VAL A 1 240 ? -31.541 26.904 23.797 1.00 75.50 240 VAL A CA 1
ATOM 1977 C C . VAL A 1 240 ? -32.878 27.151 23.124 1.00 75.50 240 VAL A C 1
ATOM 1979 O O . VAL A 1 240 ? -33.827 27.513 23.845 1.00 75.50 240 VAL A O 1
#

Foldseek 3Di:
DCVVDDPVLVVLLVVLCVVPNPVCLVSSCVSRVVDDSVVSNVVSVVVVVVVVVVVVVCVVPDDDDDLVNVVVVLCVLVVPPPVPDPLLLVVLQVCLVPVDPDPPDDPQARSNLVSNQVSCVSVVHHGDDDDPVNVVVVVVVVVVVVVVCVVVCVVVVVVVVVVVVVPPDDDDDDDDPPPDQDPPVSLVVSLVCCVVCVVPDPVPPDSVVSVVSNVVSVVSVVVSVVVVVVVVVVVVVVVD

Organism: Ignelater luminosus (NCBI:txid2038154)

Solvent-accessible surface area (backbone atoms only — not comparable to full-atom values): 14269 Å² total; per-residue (Å²): 141,64,82,91,56,53,71,68,56,52,49,47,50,55,51,36,37,71,74,62,39,82,87,40,54,76,62,44,30,67,74,39,78,92,49,54,63,67,59,46,54,50,49,52,50,52,52,49,52,51,51,51,52,51,51,58,54,49,74,68,54,76,84,75,62,52,73,64,52,52,51,51,48,51,47,58,68,76,41,79,56,58,92,74,65,68,53,65,30,61,56,29,42,51,44,31,77,65,63,69,80,55,96,84,59,68,100,65,60,55,60,40,62,50,27,44,30,53,17,28,50,72,69,74,42,90,50,73,87,66,57,72,60,35,43,52,52,49,54,51,51,52,53,52,47,51,55,47,50,64,58,61,46,49,63,56,49,51,50,48,52,52,56,56,73,62,60,87,74,81,81,82,82,79,83,76,87,82,88,71,91,69,75,56,65,65,44,56,55,48,35,54,48,47,72,77,37,62,90,68,54,89,80,68,68,58,64,69,59,55,52,52,50,37,52,52,30,52,51,50,53,51,52,48,52,51,52,52,52,52,50,54,53,54,54,56,65,73,77,109

Mean predicted aligned error: 17.81 Å

Nearest PDB structures (foldseek):
  7rj5-assembly1_D  TM=2.613E-01  e=4.639E+00  Escherichia coli

InterPro domains:
  IPR001005 SANT/Myb domain [cd00167] (4-40)
  IPR009057 Homedomain-like superfamily [SSF46689] (4-47)
  IPR017884 SANT domain [PS51293] (1-41)

Radius of gyration: 28.53 Å; Cα contacts (8 Å, |Δi|>4): 110; chains: 1; bounding box: 61×53×77 Å

Sequence (240 aa):
MLASWTDKEKFQLLHSLKKHGSGNVKIVAKEIPTKSLHEVEYAISVYSSAARKSLKVDNKSRYRQAPIDKWIQFVKRHTLNVRRSRDLATVLKIFAFHEKPLLKQSDEINFEDLYLFLANLSLGNAPKQLNYKTHMFLMKTISELARKCKRETTDRELNFVANLNSRDNYRRTTFKEDDDLEVDERDNDAVEFLKHNLVMNPLKIGRSFLENRMKQGEQRLGTAKLKLRKLANAMKRRLV

Secondary structure (DSSP, 8-state):
--TT--HHHHHHHHHHHHHH-TT-HHHHHHT-TTS-HHHHHHHHHHHHHHHHHHHHHHHHHSS---HHHHHHHHHHHHTTTTTS---HHHHHHHHHHH-PPPTTS-TT--HHHHHHHHHHHHTTPPPPPPPHHHHHHHHHHHHHHHHHHHHHHHHHHHHHHHHHHT-SS----------S----HHHHHHHHHHHHHTT--TT---HHHHHHHHHHHHHHHHHHHHHHHHHHHHHHHT--

pLDDT: mean 78.67, std 16.75, range [35.5, 97.62]